Protein AF-A0A3C1CIH5-F1 (afdb_monomer)

Sequence (178 aa):
MYARVYDKLLDIERTGHDWWFEIWGGHYDEGNSVTRVEFEIGRKALSEFGLDSPAQVLAAAGALWRYATEEWLTYREPTTDSNRTRWRLAPEWEVVQAAGLQTTEMSLERLQERGKAGSLRKITPALVGYLAGFAALVGTSDVDDTLTALDDHVRNDEIVRHRSFAERVVERRARKIA

pLDDT: mean 84.39, std 13.21, range [38.84, 96.5]

Solvent-accessible surface area (backbone atoms only — not comparable to full-atom values): 10636 Å² total; per-residue (Å²): 117,49,78,49,76,47,57,44,56,63,48,24,70,76,68,34,47,61,53,53,58,72,69,46,45,91,75,56,59,89,92,60,87,44,77,43,80,46,78,49,76,47,70,71,61,35,49,76,72,71,38,86,47,72,68,52,44,62,74,38,41,53,60,52,50,46,45,46,44,72,69,75,44,74,56,56,46,91,60,94,62,88,57,71,90,75,35,51,72,29,71,73,43,52,53,58,59,66,57,70,75,70,83,70,93,67,58,72,66,62,55,51,57,40,50,51,53,24,52,48,66,66,49,46,64,60,50,52,54,51,50,53,57,49,17,66,73,75,71,42,91,52,69,68,60,31,53,57,59,42,53,60,53,52,54,49,48,21,61,75,66,74,47,51,68,67,57,55,51,52,52,56,52,50,66,74,74,109

Structure (mmCIF, N/CA/C/O backbone):
data_AF-A0A3C1CIH5-F1
#
_entry.id   AF-A0A3C1CIH5-F1
#
loop_
_atom_site.group_PDB
_atom_site.id
_atom_site.type_symbol
_atom_site.label_atom_id
_atom_site.label_alt_id
_atom_site.label_comp_id
_atom_site.label_asym_id
_atom_site.label_entity_id
_atom_site.label_seq_id
_atom_site.pdbx_PDB_ins_code
_atom_site.Cartn_x
_atom_site.Cartn_y
_atom_site.Cartn_z
_atom_site.occupancy
_atom_site.B_iso_or_equiv
_atom_site.auth_seq_id
_atom_site.auth_comp_id
_atom_site.auth_asym_id
_atom_site.auth_atom_id
_atom_site.pdbx_PDB_model_num
ATOM 1 N N . MET A 1 1 ? 2.222 -0.280 17.331 1.00 89.75 1 MET A N 1
ATOM 2 C CA . MET A 1 1 ? 1.270 -0.397 16.209 1.00 89.75 1 MET A CA 1
ATOM 3 C C . MET A 1 1 ? 1.181 0.964 15.545 1.00 89.75 1 MET A C 1
ATOM 5 O O . MET A 1 1 ? 1.329 1.956 16.253 1.00 89.75 1 MET A O 1
ATOM 9 N N . TYR A 1 2 ? 1.010 1.016 14.228 1.00 96.12 2 TYR A N 1
ATOM 10 C CA . TYR A 1 2 ? 0.871 2.264 13.474 1.00 96.12 2 TYR A CA 1
ATOM 11 C C . TYR A 1 2 ? -0.393 2.215 12.625 1.00 96.12 2 TYR A C 1
ATOM 13 O O . TYR A 1 2 ? -0.711 1.160 12.083 1.00 96.12 2 TYR A O 1
ATOM 21 N N . ALA A 1 3 ? -1.081 3.349 12.489 1.00 96.19 3 ALA A N 1
ATOM 22 C CA . ALA A 1 3 ? -2.189 3.498 11.553 1.00 96.19 3 ALA A CA 1
ATOM 23 C C . ALA A 1 3 ? -1.882 4.549 10.495 1.00 96.19 3 ALA A C 1
ATOM 25 O O . ALA A 1 3 ? -1.227 5.557 10.769 1.00 96.19 3 ALA A O 1
ATOM 26 N N . ARG A 1 4 ? -2.390 4.306 9.289 1.00 96.50 4 ARG A N 1
ATOM 27 C CA . ARG A 1 4 ? -2.356 5.235 8.163 1.00 96.50 4 ARG A CA 1
ATOM 28 C C . ARG A 1 4 ? -3.771 5.372 7.615 1.00 96.50 4 ARG A C 1
ATOM 30 O O . ARG A 1 4 ? -4.389 4.370 7.272 1.00 96.50 4 ARG A O 1
ATOM 37 N N . VAL A 1 5 ? -4.255 6.608 7.534 1.00 95.38 5 VAL A N 1
ATOM 38 C CA . VAL A 1 5 ? -5.540 6.964 6.918 1.00 95.38 5 VAL A CA 1
ATOM 39 C C . VAL A 1 5 ? -5.261 8.041 5.880 1.00 95.38 5 VAL A C 1
ATOM 41 O O . VAL A 1 5 ? -4.695 9.078 6.221 1.00 95.38 5 VAL A O 1
ATOM 44 N N . TYR A 1 6 ? -5.564 7.770 4.614 1.00 94.56 6 TYR A N 1
ATOM 45 C CA . TYR A 1 6 ? -5.219 8.670 3.512 1.00 94.56 6 TYR A CA 1
ATOM 46 C C . TYR A 1 6 ? -6.088 8.439 2.280 1.00 94.56 6 TYR A C 1
ATOM 48 O O . TYR A 1 6 ? -6.686 7.375 2.108 1.00 94.56 6 TYR A O 1
ATOM 56 N N . ASP A 1 7 ? -6.090 9.437 1.399 1.00 93.75 7 ASP A N 1
ATOM 57 C CA . ASP A 1 7 ? -6.692 9.344 0.075 1.00 93.75 7 ASP A CA 1
ATOM 58 C C . ASP A 1 7 ? -5.842 8.439 -0.828 1.00 93.75 7 ASP A C 1
ATOM 60 O O . ASP A 1 7 ? -4.691 8.732 -1.178 1.00 93.75 7 ASP A O 1
ATOM 64 N N . LYS A 1 8 ? -6.420 7.298 -1.183 1.00 92.75 8 LYS A N 1
ATOM 65 C CA . LYS A 1 8 ? -5.781 6.277 -1.993 1.00 92.75 8 LYS A CA 1
ATOM 66 C C . LYS A 1 8 ? -5.711 6.662 -3.467 1.00 92.75 8 LYS A C 1
ATOM 68 O O . LYS A 1 8 ? -4.791 6.196 -4.134 1.00 92.75 8 LYS A O 1
ATOM 73 N N . LEU A 1 9 ? -6.606 7.510 -3.969 1.00 92.12 9 LEU A N 1
ATOM 74 C CA . LEU A 1 9 ? -6.537 7.996 -5.347 1.00 92.12 9 LEU A CA 1
ATOM 75 C C . LEU A 1 9 ? -5.340 8.930 -5.525 1.00 92.12 9 LEU A C 1
ATOM 77 O O . LEU A 1 9 ? -4.554 8.731 -6.451 1.00 92.12 9 LEU A O 1
ATOM 81 N N . LEU A 1 10 ? -5.118 9.849 -4.579 1.00 90.12 10 LEU A N 1
ATOM 82 C CA . LEU A 1 10 ? -3.918 10.699 -4.574 1.00 90.12 10 LEU A CA 1
ATOM 83 C C . LEU A 1 10 ? -2.628 9.871 -4.457 1.00 90.12 10 LEU A C 1
ATOM 85 O O . LEU A 1 10 ? -1.624 10.149 -5.119 1.00 90.12 10 LEU A O 1
ATOM 89 N N . ASP A 1 11 ? -2.637 8.817 -3.635 1.00 90.38 11 ASP A N 1
ATOM 90 C CA . ASP A 1 11 ? -1.505 7.892 -3.563 1.00 90.38 11 ASP A CA 1
ATOM 91 C C . ASP A 1 11 ? -1.285 7.151 -4.889 1.00 90.38 11 ASP A C 1
ATOM 93 O O . ASP A 1 11 ? -0.139 7.019 -5.317 1.00 90.38 11 ASP A O 1
ATOM 97 N N . ILE A 1 12 ? -2.343 6.694 -5.565 1.00 88.56 12 ILE A N 1
ATOM 98 C CA . ILE A 1 12 ? -2.262 6.031 -6.875 1.00 88.56 12 ILE A CA 1
ATOM 99 C C . ILE A 1 12 ? -1.683 6.967 -7.930 1.00 88.56 12 ILE A C 1
ATOM 101 O O . ILE A 1 12 ? -0.777 6.549 -8.647 1.00 88.56 12 ILE A O 1
ATOM 105 N N . GLU A 1 13 ? -2.123 8.221 -7.991 1.00 85.00 13 GLU A N 1
ATOM 106 C CA . GLU A 1 13 ? -1.584 9.222 -8.915 1.00 85.00 13 GLU A CA 1
ATOM 107 C C . GLU A 1 13 ? -0.076 9.415 -8.689 1.00 85.00 13 GLU A C 1
ATOM 109 O O . GLU A 1 13 ? 0.744 9.295 -9.605 1.00 85.00 13 GLU A O 1
ATOM 114 N N . ARG A 1 14 ? 0.326 9.588 -7.424 1.00 83.00 14 ARG A N 1
ATOM 115 C CA . ARG A 1 14 ? 1.733 9.774 -7.061 1.00 83.00 14 ARG A CA 1
ATOM 116 C C . ARG A 1 14 ? 2.574 8.517 -7.262 1.00 83.00 14 ARG A C 1
ATOM 118 O O . ARG A 1 14 ? 3.746 8.628 -7.623 1.00 83.00 14 ARG A O 1
ATOM 125 N N . THR A 1 15 ? 2.039 7.318 -7.027 1.00 81.81 15 THR A N 1
ATOM 126 C CA . THR A 1 15 ? 2.792 6.042 -7.032 1.00 81.81 15 THR A CA 1
ATOM 127 C C . THR A 1 15 ? 2.682 5.257 -8.337 1.00 81.81 15 THR A C 1
ATOM 129 O O . THR A 1 15 ? 3.625 4.542 -8.672 1.00 81.81 15 THR A O 1
ATOM 132 N N . GLY A 1 16 ? 1.686 5.529 -9.180 1.00 76.62 16 GLY A N 1
ATOM 133 C CA . GLY A 1 16 ? 1.432 4.801 -10.428 1.00 76.62 16 GLY A CA 1
ATOM 134 C C . GLY A 1 16 ? 0.860 3.414 -10.179 1.00 76.62 16 GLY A C 1
ATOM 135 O O . GLY A 1 16 ? 1.101 2.501 -10.960 1.00 76.62 16 GLY A O 1
ATOM 136 N N . HIS A 1 17 ? 0.174 3.230 -9.052 1.00 82.25 17 HIS A N 1
ATOM 137 C CA . HIS A 1 17 ? -0.471 1.973 -8.683 1.00 82.25 17 HIS A CA 1
ATOM 138 C C . HIS A 1 17 ? -1.917 1.915 -9.191 1.00 82.25 17 HIS A C 1
ATOM 140 O O . HIS A 1 17 ? -2.829 1.509 -8.481 1.00 82.25 17 HIS A O 1
ATOM 146 N N . ASP A 1 18 ? -2.129 2.329 -10.433 1.00 82.25 18 ASP A N 1
ATOM 147 C CA . ASP A 1 18 ? -3.419 2.315 -11.133 1.00 82.25 18 ASP A CA 1
ATOM 148 C C . ASP A 1 18 ? -4.037 0.910 -11.247 1.00 82.25 18 ASP A C 1
ATOM 150 O O . ASP A 1 18 ? -5.247 0.766 -11.380 1.00 82.25 18 ASP A O 1
ATOM 154 N N . TRP A 1 19 ? -3.244 -0.145 -11.063 1.00 79.12 19 TRP A N 1
ATOM 155 C CA . TRP A 1 19 ? -3.744 -1.512 -10.923 1.00 79.12 19 TRP A CA 1
ATOM 156 C C . TRP A 1 19 ? -4.755 -1.725 -9.786 1.00 79.12 19 TRP A C 1
ATOM 158 O O . TRP A 1 19 ? -5.459 -2.735 -9.790 1.00 79.12 19 TRP A O 1
ATOM 168 N N . TRP A 1 20 ? -4.847 -0.813 -8.813 1.00 84.88 20 TRP A N 1
ATOM 169 C CA . TRP A 1 20 ? -5.894 -0.858 -7.788 1.00 84.88 20 TRP A CA 1
ATOM 170 C C . TRP A 1 20 ? -7.301 -0.772 -8.386 1.00 84.88 20 TRP A C 1
ATOM 172 O O . TRP A 1 20 ? -8.191 -1.461 -7.892 1.00 84.88 20 TRP A O 1
ATOM 182 N N . PHE A 1 21 ? -7.494 -0.031 -9.482 1.00 87.38 21 PHE A N 1
ATOM 183 C CA . PHE A 1 21 ? -8.790 0.044 -10.166 1.00 87.38 21 PHE A CA 1
ATOM 184 C C . PHE A 1 21 ? -9.222 -1.321 -10.711 1.00 87.38 21 PHE A C 1
ATOM 186 O O . PHE A 1 21 ? -10.388 -1.691 -10.615 1.00 87.38 21 PHE A O 1
ATOM 193 N N . GLU A 1 22 ? -8.271 -2.131 -11.184 1.00 82.44 22 GLU A N 1
ATOM 194 C CA . GLU A 1 22 ? -8.553 -3.500 -11.627 1.00 82.44 22 GLU A CA 1
ATOM 195 C C . GLU A 1 22 ? -8.884 -4.457 -10.469 1.00 82.44 22 GLU A C 1
ATOM 197 O O . GLU A 1 22 ? -9.461 -5.517 -10.701 1.00 82.44 22 GLU A O 1
ATOM 202 N N . ILE A 1 23 ? -8.471 -4.144 -9.236 1.00 82.25 23 ILE A N 1
ATOM 203 C CA . ILE A 1 23 ? -8.796 -4.947 -8.043 1.00 82.25 23 ILE A CA 1
ATOM 204 C C . ILE A 1 23 ? -10.174 -4.593 -7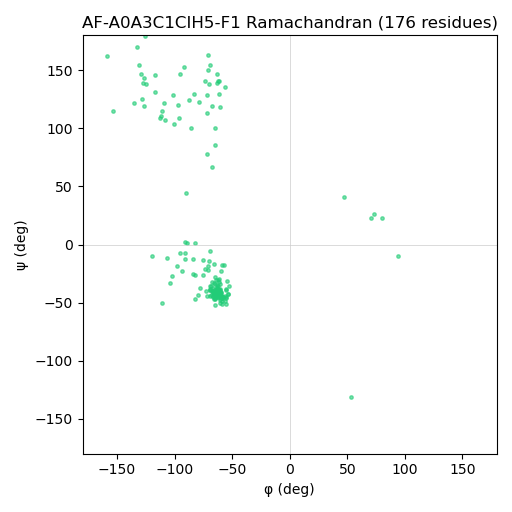.529 1.00 82.25 23 ILE A C 1
ATOM 206 O O . ILE A 1 23 ? -10.957 -5.479 -7.204 1.00 82.25 23 ILE A O 1
ATOM 210 N N . TRP A 1 24 ? -10.445 -3.297 -7.416 1.00 86.38 24 TRP A N 1
ATOM 211 C CA . TRP A 1 24 ? -11.740 -2.821 -6.965 1.00 86.38 24 TRP A CA 1
ATOM 212 C C . TRP A 1 24 ? -12.827 -3.177 -7.979 1.00 86.38 24 TRP A C 1
ATOM 214 O O . TRP A 1 24 ? -13.942 -3.506 -7.581 1.00 86.38 24 TRP A O 1
ATOM 224 N N . GLY A 1 25 ? -12.494 -3.197 -9.275 1.00 85.50 25 GLY A N 1
ATOM 225 C CA . GLY A 1 25 ? -13.419 -3.583 -10.333 1.00 85.50 25 GLY A CA 1
ATOM 226 C C . GLY A 1 25 ? -14.704 -2.763 -10.247 1.00 85.50 25 GLY A C 1
ATOM 227 O O . GLY A 1 25 ? -14.657 -1.551 -10.066 1.00 85.50 25 GLY A O 1
ATOM 228 N N . GLY A 1 26 ? -15.857 -3.434 -10.2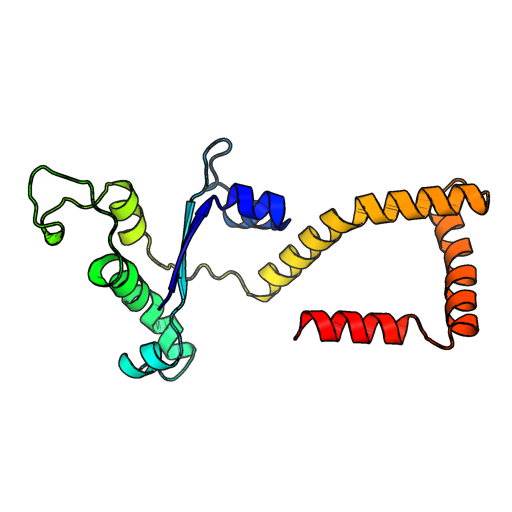96 1.00 84.81 26 GLY A N 1
ATOM 229 C CA . GLY A 1 26 ? -17.165 -2.778 -10.179 1.00 84.81 26 GLY A CA 1
ATOM 230 C C . GLY A 1 26 ? -17.495 -2.207 -8.794 1.00 84.81 26 GLY A C 1
ATOM 231 O O . GLY A 1 26 ? -18.535 -1.577 -8.647 1.00 84.81 26 GLY A O 1
ATOM 232 N N . HIS A 1 27 ? -16.653 -2.426 -7.777 1.00 84.44 27 HIS A N 1
ATOM 233 C CA . HIS A 1 27 ? -16.806 -1.781 -6.468 1.00 84.44 27 HIS A CA 1
ATOM 234 C C . HIS A 1 27 ? -16.188 -0.382 -6.423 1.00 84.44 27 HIS A C 1
ATOM 236 O O . HIS A 1 27 ? -16.414 0.343 -5.456 1.00 84.44 27 HIS A O 1
ATOM 242 N N . TYR A 1 28 ? -15.384 -0.011 -7.424 1.00 87.81 28 TYR A N 1
ATOM 243 C CA . TYR A 1 28 ? -14.904 1.356 -7.544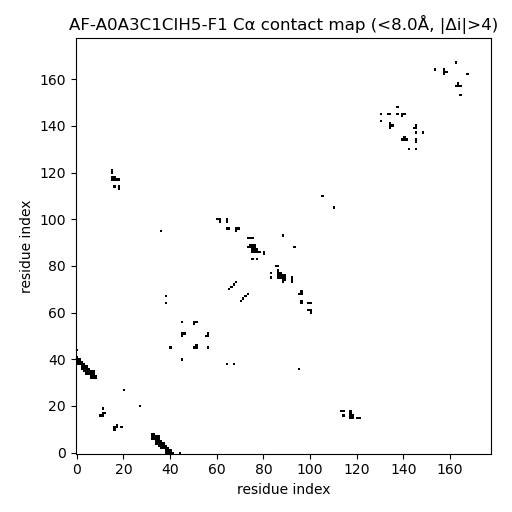 1.00 87.81 28 TYR A CA 1
ATOM 244 C C . TYR A 1 28 ? -15.996 2.234 -8.148 1.00 87.81 28 TYR A C 1
ATOM 246 O O . TYR A 1 28 ? -16.472 1.968 -9.249 1.00 87.81 28 TYR A O 1
ATOM 254 N N . ASP A 1 29 ? -16.371 3.277 -7.417 1.00 87.19 29 ASP A N 1
ATOM 255 C CA . ASP A 1 29 ? -17.302 4.292 -7.887 1.00 87.19 29 ASP A CA 1
ATOM 256 C C . ASP A 1 29 ? -16.516 5.484 -8.443 1.00 87.19 29 ASP A C 1
ATOM 258 O O . ASP A 1 29 ? -15.836 6.211 -7.706 1.00 87.19 29 ASP A O 1
ATOM 262 N N . GLU A 1 30 ? -16.553 5.639 -9.765 1.00 82.88 30 GLU A N 1
ATOM 263 C CA . GLU A 1 30 ? -15.831 6.696 -10.464 1.00 82.88 30 GLU A CA 1
ATOM 264 C C . GLU A 1 30 ? -16.325 8.080 -10.015 1.00 82.88 30 GLU A C 1
ATOM 266 O O . GLU A 1 30 ? -17.515 8.380 -10.016 1.00 82.88 30 GLU A O 1
ATOM 271 N N . GLY A 1 31 ? -15.388 8.956 -9.645 1.00 82.19 31 GLY A N 1
ATOM 272 C CA . GLY A 1 31 ? -15.688 10.314 -9.176 1.00 82.19 31 GLY A CA 1
ATOM 273 C C . GLY A 1 31 ? -15.811 10.457 -7.657 1.00 82.19 31 GLY A C 1
ATOM 274 O O . GLY A 1 31 ? -15.786 11.585 -7.166 1.00 82.19 31 GLY A O 1
ATOM 275 N N . ASN A 1 32 ? -15.847 9.352 -6.908 1.00 86.94 32 ASN A N 1
ATOM 276 C CA . ASN A 1 32 ? -15.753 9.373 -5.451 1.00 86.94 32 ASN A CA 1
ATOM 277 C C . ASN A 1 32 ? -14.313 9.151 -4.972 1.00 86.94 32 ASN A C 1
ATOM 279 O O . ASN A 1 32 ? -13.529 8.433 -5.596 1.00 86.94 32 ASN A O 1
ATOM 283 N N . SER A 1 33 ? -13.949 9.781 -3.849 1.00 88.69 33 SER A N 1
ATOM 284 C CA . SER A 1 33 ? -12.647 9.556 -3.220 1.00 88.69 33 SER A CA 1
ATOM 285 C C . SER A 1 33 ? -12.585 8.166 -2.586 1.00 88.69 33 SER A C 1
ATOM 287 O O . SER A 1 33 ? -13.586 7.617 -2.127 1.00 88.69 33 SER A O 1
ATOM 289 N N . VAL A 1 34 ? -11.385 7.587 -2.544 1.00 92.06 34 VAL A N 1
ATOM 290 C CA . VAL A 1 34 ? -11.154 6.293 -1.894 1.00 92.06 34 VAL A CA 1
ATOM 291 C C . VAL A 1 34 ? -10.278 6.516 -0.676 1.00 92.06 34 VAL A C 1
ATOM 293 O O . VAL A 1 34 ? -9.087 6.777 -0.809 1.00 92.06 34 VAL A O 1
ATOM 296 N N . THR A 1 35 ? -10.840 6.377 0.521 1.00 92.31 35 THR A N 1
ATOM 297 C CA . THR A 1 35 ? -10.062 6.429 1.765 1.00 92.31 35 THR A CA 1
ATOM 298 C C . THR A 1 35 ? -9.526 5.044 2.093 1.00 92.31 35 THR A C 1
ATOM 300 O O . THR A 1 35 ? -10.289 4.091 2.239 1.00 92.31 35 THR A O 1
ATOM 303 N N . ARG A 1 36 ? -8.206 4.920 2.253 1.00 92.94 36 ARG A N 1
ATOM 304 C CA . ARG A 1 36 ? -7.577 3.687 2.732 1.00 92.94 36 ARG A CA 1
ATOM 305 C C . ARG A 1 36 ? -7.212 3.813 4.207 1.00 92.94 36 ARG A C 1
ATOM 307 O O . ARG A 1 36 ? -6.525 4.755 4.593 1.00 92.94 36 ARG A O 1
ATOM 314 N N . VAL A 1 37 ? -7.636 2.825 4.994 1.00 94.06 37 VAL A N 1
ATOM 315 C CA . VAL A 1 37 ? -7.267 2.641 6.403 1.00 94.06 37 VAL A CA 1
ATOM 316 C C . VAL A 1 37 ? -6.355 1.421 6.508 1.00 94.06 37 VAL A C 1
ATOM 318 O O . VAL A 1 37 ? -6.730 0.325 6.101 1.00 94.06 37 VAL A O 1
ATOM 321 N N . GLU A 1 38 ? -5.143 1.607 7.025 1.00 94.50 38 GLU A N 1
ATOM 322 C CA . GLU A 1 38 ? -4.154 0.538 7.206 1.00 94.50 38 GLU A CA 1
ATOM 323 C C . GLU A 1 38 ? -3.643 0.508 8.640 1.00 94.50 38 GLU A C 1
ATOM 325 O O . GLU A 1 38 ? -3.310 1.554 9.200 1.00 94.50 38 GLU A O 1
ATOM 330 N N . PHE A 1 39 ? -3.489 -0.701 9.182 1.00 93.62 39 PHE A N 1
ATOM 331 C CA . PHE A 1 39 ? -2.818 -0.945 10.453 1.00 93.62 39 PHE A CA 1
ATOM 332 C C . PHE A 1 39 ? -1.575 -1.800 10.246 1.00 93.62 39 PHE A C 1
ATOM 334 O O . PHE A 1 39 ? -1.611 -2.849 9.607 1.00 93.62 39 PHE A O 1
ATOM 341 N N . GLU A 1 40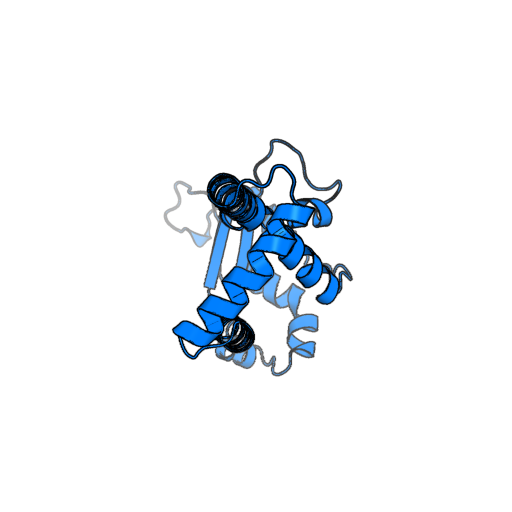 ? -0.469 -1.351 10.824 1.00 95.12 40 GLU A N 1
ATOM 342 C CA . GLU A 1 40 ? 0.799 -2.061 10.831 1.00 95.12 40 GLU A CA 1
ATOM 343 C C . GLU A 1 40 ? 1.116 -2.535 12.251 1.00 95.12 40 GLU A C 1
ATOM 345 O O . GLU A 1 40 ? 1.330 -1.738 13.178 1.00 95.12 40 GLU A O 1
ATOM 350 N N . ILE A 1 41 ? 1.136 -3.858 12.416 1.00 90.31 41 ILE A N 1
ATOM 351 C CA . ILE A 1 41 ? 1.348 -4.527 13.698 1.00 90.31 41 ILE A CA 1
ATOM 352 C C . ILE A 1 41 ? 2.738 -5.161 13.690 1.00 90.31 41 ILE A C 1
ATOM 354 O O . ILE A 1 41 ? 2.992 -6.148 13.005 1.00 90.31 41 ILE A O 1
ATOM 358 N N . GLY A 1 42 ? 3.662 -4.565 14.444 1.00 91.44 42 GLY A N 1
ATOM 359 C CA . GLY A 1 42 ? 5.035 -5.057 14.549 1.00 91.44 42 GLY A CA 1
ATOM 360 C C . GLY A 1 42 ? 5.143 -6.364 15.341 1.00 91.44 42 GLY A C 1
ATOM 361 O O . GLY A 1 42 ? 4.264 -6.703 16.136 1.00 91.44 42 GLY A O 1
ATOM 362 N N . ARG A 1 43 ? 6.275 -7.067 15.188 1.00 88.44 43 ARG A N 1
ATOM 363 C CA . ARG A 1 43 ? 6.492 -8.401 15.779 1.00 88.44 43 ARG A CA 1
ATOM 364 C C . ARG A 1 43 ? 6.248 -8.465 17.287 1.00 88.44 43 ARG A C 1
ATOM 366 O O . ARG A 1 43 ? 5.621 -9.414 17.736 1.00 88.44 43 ARG A O 1
ATOM 373 N N . LYS A 1 44 ? 6.704 -7.466 18.052 1.00 87.75 44 LYS A N 1
ATOM 374 C CA . LYS A 1 44 ? 6.522 -7.429 19.513 1.00 87.75 44 LYS A CA 1
ATOM 375 C C . LYS A 1 44 ? 5.039 -7.475 19.912 1.00 87.75 44 LYS A C 1
ATOM 377 O O . LYS A 1 44 ? 4.664 -8.253 20.778 1.00 87.75 44 LYS A O 1
ATOM 382 N N . ALA A 1 45 ? 4.198 -6.688 19.241 1.00 79.88 45 ALA A N 1
ATOM 383 C CA . ALA A 1 45 ? 2.760 -6.681 19.506 1.00 79.88 45 ALA A CA 1
ATOM 384 C C . ALA A 1 45 ? 2.108 -8.008 19.083 1.00 79.88 45 ALA A C 1
ATOM 386 O O . ALA A 1 45 ? 1.296 -8.555 19.816 1.00 79.88 45 ALA A O 1
ATOM 387 N N . LEU A 1 46 ? 2.518 -8.584 17.946 1.00 83.12 46 LEU A N 1
ATOM 388 C CA . LEU A 1 46 ? 2.038 -9.905 17.521 1.00 83.12 46 LEU A CA 1
ATOM 389 C C . LEU A 1 46 ? 2.392 -11.010 18.531 1.00 83.12 46 LEU A C 1
ATOM 391 O O . LEU A 1 46 ? 1.539 -11.840 18.832 1.00 83.12 46 LEU A O 1
ATOM 395 N N . SER A 1 47 ? 3.599 -10.990 19.108 1.00 77.62 47 SER A N 1
ATOM 396 C CA . SER A 1 47 ? 3.976 -11.944 20.160 1.00 77.62 47 SER A CA 1
ATOM 397 C C . SER A 1 47 ? 3.200 -11.739 21.464 1.00 77.62 47 SER A C 1
ATOM 399 O O . SER A 1 47 ? 2.895 -12.716 22.137 1.00 77.62 47 SER A O 1
ATOM 401 N N . GLU A 1 48 ? 2.825 -10.502 21.809 1.00 78.00 48 GLU A N 1
ATOM 402 C CA . GLU A 1 48 ? 1.949 -10.225 22.962 1.00 78.00 48 GLU A CA 1
ATOM 403 C C . GLU A 1 48 ? 0.537 -10.808 22.757 1.00 78.00 48 GLU A C 1
ATOM 405 O O . GLU A 1 48 ? -0.101 -11.222 23.722 1.00 78.00 48 GLU A O 1
ATOM 410 N N . PHE A 1 49 ? 0.084 -10.937 21.503 1.00 74.50 49 PHE A N 1
ATOM 411 C CA . PHE A 1 49 ? -1.135 -11.669 21.136 1.00 74.50 49 PHE A CA 1
ATOM 412 C C . PHE A 1 49 ? -0.942 -13.192 21.004 1.00 74.50 49 PHE A C 1
ATOM 414 O O . PHE A 1 49 ? -1.890 -13.896 20.660 1.00 74.50 49 PHE A O 1
ATOM 421 N N . GLY A 1 50 ? 0.266 -13.717 21.242 1.00 76.88 50 GLY A N 1
ATOM 422 C CA . GLY A 1 50 ? 0.584 -15.140 21.072 1.00 76.88 50 GLY A CA 1
ATOM 423 C C . GLY A 1 50 ? 0.629 -15.604 19.610 1.00 76.88 50 GLY A C 1
ATOM 424 O O . GLY A 1 50 ? 0.421 -16.784 19.328 1.00 76.88 50 GLY A O 1
ATOM 425 N N . LEU A 1 51 ? 0.855 -14.685 18.664 1.00 79.12 51 LEU A N 1
ATOM 426 C CA . LEU A 1 51 ? 0.919 -14.976 17.232 1.00 79.12 51 LEU A CA 1
ATOM 427 C C . LEU A 1 51 ? 2.375 -15.047 16.773 1.00 79.12 51 LEU A C 1
ATOM 429 O O . LEU A 1 51 ? 3.037 -14.025 16.570 1.00 79.12 51 LEU A O 1
ATOM 433 N N . ASP A 1 52 ? 2.865 -16.267 16.558 1.00 81.69 52 ASP A N 1
ATOM 434 C CA . ASP A 1 52 ? 4.284 -16.507 16.307 1.00 81.69 52 ASP A CA 1
ATOM 435 C C . ASP A 1 52 ? 4.636 -16.862 14.864 1.00 81.69 52 ASP A C 1
ATOM 437 O O . ASP A 1 52 ? 5.809 -16.778 14.492 1.00 81.69 52 ASP A O 1
ATOM 441 N N . SER A 1 53 ? 3.647 -17.151 14.021 1.00 79.06 53 SER A N 1
ATOM 442 C CA . SER A 1 53 ? 3.842 -17.509 12.613 1.00 79.06 53 SER A CA 1
ATOM 443 C C . SER A 1 53 ? 2.935 -16.713 11.665 1.00 79.06 53 SER A C 1
ATOM 445 O O . SER A 1 53 ? 1.842 -16.303 12.060 1.00 79.06 53 SER A O 1
ATOM 447 N N . PRO A 1 54 ? 3.324 -16.538 10.386 1.00 84.50 54 PRO A N 1
ATOM 448 C CA . PRO A 1 54 ? 2.471 -15.890 9.389 1.00 84.50 54 PRO A CA 1
ATOM 449 C C . PRO A 1 54 ? 1.093 -16.549 9.244 1.00 84.50 54 PRO A C 1
ATOM 451 O O . PRO A 1 54 ? 0.095 -15.849 9.121 1.00 84.50 54 PRO A O 1
ATOM 454 N N . ALA A 1 55 ? 1.019 -17.883 9.318 1.00 80.00 55 ALA A N 1
ATOM 455 C CA . ALA A 1 55 ? -0.245 -18.615 9.238 1.00 80.00 55 ALA A CA 1
ATOM 456 C C . ALA A 1 55 ? -1.191 -18.266 10.400 1.00 80.00 55 ALA A C 1
ATOM 458 O O . ALA A 1 55 ? -2.376 -18.038 10.177 1.00 80.00 55 ALA A O 1
ATOM 459 N N . GLN A 1 56 ? -0.663 -18.155 11.624 1.00 75.62 56 GLN A N 1
ATOM 460 C CA . GLN A 1 56 ? -1.441 -17.708 12.783 1.00 75.62 56 GLN A CA 1
ATOM 461 C C . GLN A 1 56 ? -1.906 -16.257 12.630 1.00 75.62 56 GLN A C 1
ATOM 463 O O . GLN A 1 56 ? -3.050 -15.953 12.946 1.00 75.62 56 GLN A O 1
ATOM 468 N N . VAL A 1 57 ? -1.051 -15.371 12.109 1.00 84.81 57 VAL A N 1
ATOM 469 C CA . VAL A 1 57 ? -1.412 -13.964 11.867 1.00 84.81 57 VAL A CA 1
ATOM 470 C C . VAL A 1 57 ? -2.533 -13.850 10.834 1.00 84.81 57 VAL A C 1
ATOM 472 O O . VAL A 1 57 ? -3.492 -13.120 11.064 1.00 84.81 57 VAL A O 1
ATOM 475 N N . LEU A 1 58 ? -2.449 -14.595 9.728 1.00 86.06 58 LEU A N 1
ATOM 476 C CA . LEU A 1 58 ? -3.495 -14.623 8.703 1.00 86.06 58 LEU A CA 1
ATOM 477 C C . LEU A 1 58 ? -4.808 -15.194 9.251 1.00 86.06 58 LEU A C 1
ATOM 479 O O . LEU A 1 58 ? -5.862 -14.603 9.039 1.00 86.06 58 LEU A O 1
ATOM 483 N N . ALA A 1 59 ? -4.747 -16.288 10.016 1.00 77.50 59 ALA A N 1
ATOM 484 C CA . ALA A 1 59 ? -5.922 -16.860 10.673 1.00 77.50 59 ALA A CA 1
ATOM 485 C C . ALA A 1 59 ? -6.553 -15.898 11.699 1.00 77.50 59 ALA A C 1
ATOM 487 O O . ALA A 1 59 ? -7.766 -15.907 11.896 1.00 77.50 59 ALA A O 1
ATOM 488 N N . ALA A 1 60 ? -5.743 -15.043 12.327 1.00 80.62 60 ALA A N 1
ATOM 489 C CA . ALA A 1 60 ? -6.184 -14.036 13.287 1.00 80.62 60 ALA A CA 1
ATOM 490 C C . ALA A 1 60 ? -6.519 -12.673 12.654 1.00 80.62 60 ALA A C 1
ATOM 492 O O . ALA A 1 60 ? -6.865 -11.746 13.387 1.00 80.62 60 ALA A O 1
ATOM 493 N N . ALA A 1 61 ? -6.443 -12.516 11.326 1.00 88.19 61 ALA A N 1
ATOM 494 C CA . ALA A 1 61 ? -6.529 -11.211 10.667 1.00 88.19 61 ALA A CA 1
ATOM 495 C C . ALA A 1 61 ? -7.813 -10.442 11.023 1.00 88.19 61 ALA A C 1
ATOM 497 O O . ALA A 1 61 ? -7.746 -9.264 11.366 1.00 88.19 61 ALA A O 1
ATOM 498 N N . GLY A 1 62 ? -8.973 -11.108 11.034 1.00 85.25 62 GLY A N 1
ATOM 499 C CA . GLY A 1 62 ? -10.236 -10.481 11.443 1.00 85.25 62 GLY A CA 1
ATOM 500 C C . GLY A 1 62 ? -10.249 -10.029 12.910 1.00 85.25 62 GLY A C 1
ATOM 501 O O . GLY A 1 62 ? -10.741 -8.947 13.219 1.00 85.25 62 GLY A O 1
ATOM 502 N N . ALA A 1 63 ? -9.655 -10.811 13.818 1.00 82.31 63 ALA A N 1
ATOM 503 C CA . ALA A 1 63 ? -9.547 -10.440 15.230 1.00 82.31 63 ALA A CA 1
ATOM 504 C C . ALA A 1 63 ? -8.585 -9.259 15.439 1.00 82.31 63 ALA A C 1
ATOM 506 O O . ALA A 1 63 ? -8.880 -8.364 16.230 1.00 82.31 63 ALA A O 1
ATOM 507 N N . LEU A 1 64 ? -7.474 -9.235 14.697 1.00 87.44 64 LEU A N 1
ATOM 508 C CA . LEU A 1 64 ? -6.520 -8.126 14.690 1.00 87.44 64 LEU A CA 1
ATOM 509 C C . LEU A 1 64 ? -7.142 -6.846 14.120 1.00 87.44 64 LEU A C 1
ATOM 511 O O . LEU A 1 64 ? -6.927 -5.777 14.685 1.00 87.44 64 LEU A O 1
ATOM 515 N N . TRP A 1 65 ? -7.932 -6.951 13.044 1.00 91.56 65 TRP A N 1
ATOM 516 C CA . TRP A 1 65 ? -8.674 -5.820 12.480 1.00 91.56 65 TRP A CA 1
ATOM 517 C C . TRP A 1 65 ? -9.625 -5.225 13.512 1.00 91.56 65 TRP A C 1
ATOM 519 O O . TRP A 1 65 ? -9.532 -4.040 13.814 1.00 91.56 65 TRP A O 1
ATOM 529 N N . ARG A 1 66 ? -10.447 -6.076 14.138 1.00 88.12 66 ARG A N 1
ATOM 530 C CA . ARG A 1 66 ? -11.383 -5.671 15.186 1.00 88.12 66 ARG A CA 1
ATOM 531 C C . ARG A 1 66 ? -10.684 -4.943 16.335 1.00 88.12 66 ARG A C 1
ATOM 533 O O . ARG A 1 66 ? -11.075 -3.834 16.677 1.00 88.12 66 ARG A O 1
ATOM 540 N N . TYR A 1 67 ? -9.614 -5.523 16.884 1.00 89.19 67 TYR A N 1
ATOM 541 C CA . TYR A 1 67 ? -8.817 -4.873 17.931 1.00 89.19 67 TYR A CA 1
ATOM 542 C C . TYR A 1 67 ? -8.311 -3.492 17.482 1.00 89.19 67 TYR A C 1
ATOM 544 O O . TYR A 1 67 ? -8.407 -2.503 18.212 1.00 89.19 67 TYR A O 1
ATOM 552 N N . ALA A 1 68 ? -7.796 -3.405 16.255 1.00 92.00 68 ALA A N 1
ATOM 553 C C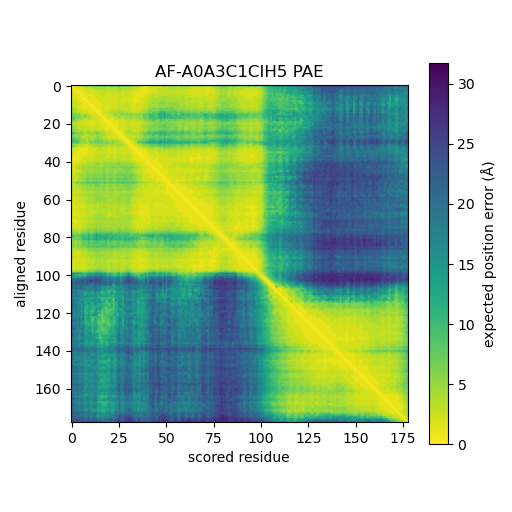A . ALA A 1 68 ? -7.250 -2.169 15.725 1.00 92.00 68 ALA A CA 1
ATOM 554 C C . ALA A 1 68 ? -8.313 -1.066 15.552 1.00 92.00 68 ALA A C 1
ATOM 556 O O . ALA A 1 68 ? -8.027 0.092 15.863 1.00 92.00 68 ALA A O 1
ATOM 557 N N . THR A 1 69 ? -9.523 -1.417 15.101 1.00 93.12 69 THR A N 1
ATOM 558 C CA . THR A 1 69 ? -10.598 -0.463 14.773 1.00 93.12 69 THR A CA 1
ATOM 559 C C . THR A 1 69 ? -11.580 -0.182 15.908 1.00 93.12 69 THR A C 1
ATOM 561 O O . THR A 1 69 ? -12.267 0.841 15.867 1.00 93.12 69 THR A O 1
ATOM 564 N N . GLU A 1 70 ? -11.707 -1.077 16.890 1.00 91.44 70 GLU A N 1
ATOM 565 C CA . GLU A 1 70 ? -12.656 -0.949 18.009 1.00 91.44 70 GLU A CA 1
ATOM 566 C C . GLU A 1 70 ? -11.983 -0.529 19.317 1.00 91.44 70 GLU A C 1
ATOM 568 O O . GLU A 1 70 ? -12.580 0.213 20.098 1.00 91.44 70 GLU A O 1
ATOM 573 N N . GLU A 1 71 ? -10.741 -0.960 19.549 1.00 90.06 71 GLU A N 1
ATOM 574 C CA . GLU A 1 71 ? -10.054 -0.747 20.826 1.00 90.06 71 GLU A CA 1
ATOM 575 C C . GLU A 1 71 ? -8.887 0.234 20.702 1.00 90.06 71 GLU A C 1
ATOM 577 O O . GLU A 1 71 ? -8.791 1.187 21.476 1.00 90.06 71 GLU A O 1
ATOM 582 N N . TRP A 1 72 ? -7.992 0.025 19.732 1.00 93.38 72 TRP A N 1
ATOM 583 C CA . TRP A 1 72 ? -6.760 0.812 19.649 1.00 93.38 72 TRP A CA 1
ATOM 584 C C . TRP A 1 72 ? -6.956 2.194 19.016 1.00 93.38 72 TRP A C 1
ATOM 586 O O . TRP A 1 72 ? -6.417 3.182 19.518 1.00 93.38 72 TRP A O 1
ATOM 596 N N . LEU A 1 73 ? -7.722 2.283 17.925 1.00 94.75 73 LEU A N 1
ATOM 597 C CA . LEU A 1 73 ? -8.044 3.543 17.263 1.00 94.75 73 LEU A CA 1
ATOM 598 C C . LEU A 1 73 ? -9.526 3.589 16.906 1.00 94.75 73 LEU A C 1
ATOM 600 O O . LEU A 1 73 ? -10.012 2.776 16.128 1.00 94.75 73 LEU A O 1
ATOM 604 N N . THR A 1 74 ? -10.218 4.605 17.417 1.00 93.81 74 THR A N 1
ATOM 605 C CA . THR A 1 74 ? -11.598 4.909 17.029 1.00 93.81 74 THR A CA 1
ATOM 606 C C . THR A 1 74 ? -11.708 6.339 16.543 1.00 93.81 74 THR A C 1
ATOM 608 O O . THR A 1 74 ? -11.176 7.244 17.196 1.00 93.81 74 THR A O 1
ATOM 611 N N . TYR A 1 75 ? -12.458 6.558 15.467 1.00 94.81 75 TYR A N 1
ATOM 612 C CA . TYR A 1 75 ? -12.856 7.897 15.057 1.00 94.81 75 TYR A CA 1
ATOM 613 C C . TYR A 1 75 ? -14.265 8.208 15.565 1.00 94.81 75 TYR A C 1
ATOM 615 O O . TYR A 1 75 ? -15.222 7.490 15.289 1.00 94.81 75 TYR A O 1
ATOM 623 N N . ARG A 1 76 ? -14.366 9.256 16.381 1.00 94.81 76 ARG A N 1
ATOM 624 C CA . ARG A 1 76 ? -15.581 9.638 17.099 1.00 94.81 76 ARG A CA 1
ATOM 625 C C . ARG A 1 76 ? -15.883 11.105 16.873 1.00 94.81 76 ARG A C 1
ATOM 627 O O . ARG A 1 76 ? -14.964 11.923 16.801 1.00 94.81 76 ARG A O 1
ATOM 634 N N . GLU A 1 77 ? -17.162 11.4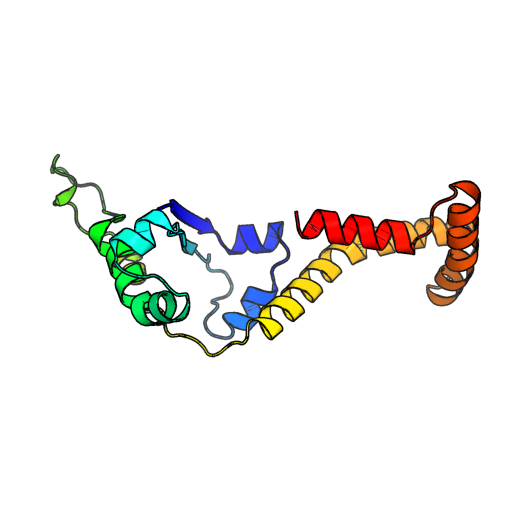31 16.834 1.00 95.00 77 GLU A N 1
ATOM 635 C CA . GLU A 1 77 ? -17.609 12.800 16.623 1.00 95.00 77 GLU A CA 1
ATOM 636 C C . GLU A 1 77 ? -17.616 13.598 17.936 1.00 95.00 77 GLU A C 1
ATOM 638 O O . GLU A 1 77 ? -18.191 13.138 18.929 1.00 95.00 77 GLU A O 1
ATOM 643 N N . PRO A 1 78 ? -17.004 14.796 17.966 1.00 93.25 78 PRO A N 1
ATOM 644 C CA . PRO A 1 78 ? -17.041 15.668 19.131 1.00 93.25 78 PRO A CA 1
ATOM 645 C C . PRO A 1 78 ? -18.460 16.004 19.580 1.00 93.25 78 PRO A C 1
ATOM 647 O O . PRO A 1 78 ? -19.318 16.366 18.779 1.00 93.25 78 PRO A O 1
ATOM 650 N N . THR A 1 79 ? -18.682 15.945 20.890 1.00 90.88 79 THR A N 1
ATOM 651 C CA . THR A 1 79 ? -19.928 16.388 21.527 1.00 90.88 79 THR A CA 1
ATOM 652 C C . THR A 1 79 ? -19.619 17.397 22.631 1.00 90.88 79 THR A C 1
ATOM 654 O O . THR A 1 79 ? -18.457 17.714 22.887 1.00 90.88 79 THR A O 1
ATOM 657 N N . THR A 1 80 ? -20.652 17.908 23.301 1.00 91.38 80 THR A N 1
ATOM 658 C CA . THR A 1 80 ? -20.491 18.788 24.467 1.00 91.38 80 THR A CA 1
ATOM 659 C C . THR A 1 80 ? -19.950 18.064 25.706 1.00 91.38 80 THR A C 1
ATOM 661 O O . THR A 1 80 ? -19.520 18.730 26.646 1.00 91.38 80 THR A O 1
ATOM 664 N N . ASP A 1 81 ? -19.944 16.724 25.726 1.00 89.12 81 ASP A N 1
ATOM 665 C CA . ASP A 1 81 ? -19.337 15.941 26.807 1.00 89.12 81 ASP A CA 1
ATOM 666 C C . ASP A 1 81 ? -17.803 16.038 26.719 1.00 89.12 81 ASP A C 1
ATOM 668 O O . ASP A 1 81 ? -17.203 15.786 25.672 1.00 89.12 81 ASP A O 1
ATOM 672 N N . SER A 1 82 ? -17.145 16.384 27.826 1.00 88.62 82 SER A N 1
ATOM 673 C CA . SER A 1 82 ? -15.682 16.451 27.904 1.00 88.62 82 SER A CA 1
ATOM 674 C C . SER A 1 82 ? -15.022 15.068 27.874 1.00 88.62 82 SER A C 1
ATOM 676 O O . SER A 1 82 ? -13.836 14.949 27.554 1.00 88.62 82 SER A O 1
ATOM 678 N N . ASN A 1 83 ? -15.776 14.006 28.169 1.00 89.06 83 ASN A N 1
ATOM 679 C CA . ASN A 1 83 ? -15.301 12.637 28.117 1.00 89.06 83 ASN A CA 1
ATOM 680 C C . ASN A 1 83 ? -15.420 12.042 26.705 1.00 89.06 83 ASN A C 1
ATOM 682 O O . ASN A 1 83 ? -16.459 11.521 26.292 1.00 89.06 83 ASN A O 1
ATOM 686 N N . ARG A 1 84 ? -14.290 12.029 25.992 1.00 88.25 84 ARG A N 1
ATOM 687 C CA . ARG A 1 84 ? -14.168 11.526 24.612 1.00 88.25 84 ARG A CA 1
ATOM 688 C C . ARG A 1 84 ? -14.548 10.052 24.436 1.00 88.25 84 ARG A C 1
ATOM 690 O O . ARG A 1 84 ? -14.903 9.656 23.331 1.00 88.25 84 ARG A O 1
ATOM 697 N N . THR A 1 85 ? -14.511 9.229 25.488 1.00 85.00 85 THR A N 1
ATOM 698 C CA . THR A 1 85 ? -14.902 7.807 25.391 1.00 85.00 85 THR A CA 1
ATOM 699 C C . THR A 1 85 ? -16.415 7.604 25.306 1.00 85.00 85 THR A C 1
ATOM 701 O O . THR A 1 85 ? -16.866 6.517 24.945 1.00 85.00 85 THR A O 1
ATOM 704 N N . ARG A 1 86 ? -17.205 8.644 25.597 1.00 87.81 86 ARG A N 1
ATOM 705 C CA . ARG A 1 86 ? -18.668 8.654 25.437 1.00 87.81 86 ARG A CA 1
ATOM 706 C C . ARG A 1 86 ? -19.123 9.247 24.114 1.00 87.81 86 ARG A C 1
ATOM 708 O O . ARG A 1 86 ? -20.307 9.198 23.800 1.00 87.81 86 ARG A O 1
ATOM 715 N N . TRP A 1 87 ? -18.199 9.814 23.344 1.00 95.06 87 TRP A N 1
ATOM 716 C CA . TRP A 1 87 ? -18.517 10.343 22.028 1.00 95.06 87 TRP A CA 1
ATOM 717 C C . TRP A 1 87 ? -18.981 9.215 21.121 1.00 95.06 87 TRP A C 1
ATOM 719 O O . TRP A 1 87 ? -18.413 8.117 21.152 1.00 95.06 87 TRP A O 1
ATOM 729 N N . ARG A 1 88 ? -20.010 9.492 20.323 1.00 94.88 88 ARG A N 1
ATOM 730 C CA . ARG A 1 88 ? -20.520 8.525 19.358 1.00 94.88 88 ARG A CA 1
ATOM 731 C C . ARG A 1 88 ? -19.453 8.207 18.316 1.00 94.88 88 ARG A C 1
ATOM 733 O O . ARG A 1 88 ? -18.634 9.066 17.977 1.00 94.88 88 ARG A O 1
ATOM 740 N N . LEU A 1 89 ? -19.462 6.969 17.838 1.00 95.88 89 LEU A N 1
ATOM 741 C CA . LEU A 1 89 ? -18.633 6.574 16.711 1.00 95.88 89 LEU A CA 1
ATOM 742 C C . LEU A 1 89 ? -19.059 7.377 15.478 1.00 95.88 89 LEU A C 1
ATOM 744 O O . LEU A 1 89 ? -20.246 7.656 15.307 1.00 95.88 89 LEU A O 1
ATOM 748 N N . ALA A 1 90 ? -18.093 7.806 14.671 1.00 95.62 90 ALA A N 1
ATOM 749 C CA . ALA A 1 90 ? -18.406 8.454 13.407 1.00 95.62 90 ALA A CA 1
ATOM 750 C C . ALA A 1 90 ? -18.990 7.408 12.432 1.00 95.62 90 ALA A C 1
ATOM 752 O O . ALA A 1 90 ? -18.447 6.298 12.379 1.00 95.62 90 ALA A O 1
ATOM 753 N N . PRO A 1 91 ? -20.046 7.718 11.655 1.00 94.75 91 PRO A N 1
ATOM 754 C CA . PRO A 1 91 ? -20.671 6.765 10.729 1.00 94.75 91 PRO A CA 1
ATOM 755 C C . PRO A 1 91 ? -19.686 6.142 9.727 1.00 94.75 91 PRO A C 1
ATOM 757 O O . PRO A 1 91 ? -19.713 4.946 9.453 1.00 94.75 91 PRO A O 1
ATOM 760 N N . GLU A 1 92 ? -18.743 6.927 9.218 1.00 92.00 92 GLU A N 1
ATOM 761 C CA . GLU A 1 92 ? -17.664 6.462 8.348 1.00 92.00 92 GLU A CA 1
ATOM 762 C C . GLU A 1 92 ? -16.749 5.439 9.036 1.00 92.00 92 GLU A C 1
ATOM 764 O O . GLU A 1 92 ? -16.207 4.550 8.382 1.00 92.00 92 GLU A O 1
ATOM 769 N N . TRP A 1 93 ? -16.594 5.517 10.360 1.00 95.00 93 TRP A N 1
ATOM 770 C CA . TRP A 1 93 ? -15.806 4.556 11.126 1.00 95.00 93 TRP A CA 1
ATOM 771 C C . TRP A 1 93 ? -16.588 3.282 11.448 1.00 95.00 93 TRP A C 1
ATOM 773 O O . TRP A 1 93 ? -15.981 2.219 11.556 1.00 95.00 93 TRP A O 1
ATOM 783 N N . GLU A 1 94 ? -17.921 3.349 11.526 1.00 94.00 94 GLU A N 1
ATOM 784 C CA . GLU A 1 94 ? -18.776 2.152 11.571 1.00 94.00 94 GLU A CA 1
ATOM 785 C C . GLU A 1 94 ? -18.574 1.299 10.312 1.00 94.00 94 GLU A C 1
ATOM 787 O O . GLU A 1 94 ? -18.423 0.082 10.410 1.00 94.00 94 GLU A O 1
ATOM 792 N N . VAL A 1 95 ? -18.464 1.934 9.137 1.00 92.12 95 VAL A N 1
ATOM 793 C CA . VAL A 1 95 ? -18.143 1.241 7.876 1.00 92.12 95 VAL A CA 1
ATOM 794 C C . VAL A 1 95 ? -16.768 0.570 7.945 1.00 92.12 95 VAL A C 1
ATOM 796 O O . VAL A 1 95 ? -16.620 -0.574 7.518 1.00 92.12 95 VAL A O 1
ATOM 799 N N . VAL A 1 96 ? -15.764 1.243 8.519 1.00 92.88 96 VAL A N 1
ATOM 800 C CA . VAL A 1 96 ? -14.410 0.686 8.699 1.00 92.88 96 VAL A CA 1
ATOM 801 C C . VAL A 1 96 ? -14.416 -0.512 9.654 1.00 92.88 96 VAL A C 1
ATOM 803 O O . VAL A 1 96 ? -13.781 -1.523 9.360 1.00 92.88 96 VAL A O 1
ATOM 806 N N . GLN A 1 97 ? -15.142 -0.436 10.773 1.00 92.38 97 GLN A N 1
ATOM 807 C CA . GLN A 1 97 ? -15.277 -1.554 11.715 1.00 92.38 97 GLN A CA 1
ATOM 808 C C . GLN A 1 97 ? -16.022 -2.742 11.092 1.00 92.38 97 GLN A C 1
ATOM 810 O O . GLN A 1 97 ? -15.634 -3.891 11.297 1.00 92.38 97 GLN A O 1
ATOM 815 N N . ALA A 1 98 ? -17.055 -2.472 10.291 1.00 89.19 98 ALA A N 1
ATOM 816 C CA . ALA A 1 98 ? -17.833 -3.497 9.602 1.00 89.19 98 ALA A CA 1
ATOM 817 C C . ALA A 1 98 ? -17.087 -4.141 8.420 1.00 89.19 98 ALA A C 1
ATOM 819 O O . ALA A 1 98 ? -17.443 -5.245 7.999 1.00 89.19 98 ALA A O 1
ATOM 820 N N . ALA A 1 99 ? -16.063 -3.476 7.875 1.00 83.25 99 ALA A N 1
ATOM 821 C CA . ALA A 1 99 ? -15.246 -4.012 6.796 1.00 83.25 99 ALA A CA 1
ATOM 822 C C . ALA A 1 99 ? -14.475 -5.250 7.283 1.00 83.25 99 ALA A C 1
ATOM 824 O O . ALA A 1 99 ? -13.451 -5.158 7.952 1.00 83.25 99 ALA A O 1
ATOM 825 N N . GLY A 1 100 ? -14.972 -6.439 6.950 1.00 67.12 100 GLY A N 1
ATOM 826 C CA . GLY A 1 100 ? -14.267 -7.684 7.226 1.00 67.12 100 GLY A CA 1
ATOM 827 C C . GLY A 1 100 ? -13.075 -7.863 6.288 1.00 67.12 100 GLY A C 1
ATOM 828 O O . GLY A 1 100 ? -13.177 -7.618 5.086 1.00 67.12 100 GLY A O 1
ATOM 829 N N . LEU A 1 101 ? -11.961 -8.377 6.812 1.00 67.19 101 LEU A N 1
ATOM 830 C CA . LEU A 1 101 ? -10.895 -8.935 5.980 1.00 67.19 101 LEU A CA 1
ATOM 831 C C . LEU A 1 101 ? -11.382 -10.268 5.397 1.00 67.19 101 LEU A C 1
ATOM 833 O O . LEU A 1 101 ? -11.032 -11.338 5.890 1.00 67.19 101 LEU A O 1
ATOM 837 N N . GLN A 1 102 ? -12.227 -10.220 4.365 1.00 54.66 102 GLN A N 1
ATOM 838 C CA . GLN A 1 102 ? -12.375 -11.382 3.501 1.00 54.66 102 GLN A CA 1
ATOM 839 C C . GLN A 1 102 ? -11.051 -11.549 2.763 1.00 54.66 102 GLN A C 1
ATOM 841 O O . GLN A 1 102 ? -10.592 -10.639 2.073 1.00 54.66 102 GLN A O 1
ATOM 846 N N . THR A 1 103 ? -10.395 -12.690 2.953 1.00 47.00 103 THR A N 1
ATOM 847 C CA . THR A 1 103 ? -9.250 -13.085 2.137 1.00 47.00 103 THR A CA 1
ATOM 848 C C . THR A 1 103 ? -9.740 -13.296 0.712 1.00 47.00 103 THR A C 1
ATOM 850 O O . THR A 1 103 ? -10.097 -14.407 0.332 1.00 47.00 103 THR A O 1
ATOM 853 N N . THR A 1 104 ? -9.802 -12.228 -0.081 1.00 43.56 104 THR A N 1
ATOM 854 C CA . THR A 1 104 ? -9.964 -12.352 -1.524 1.00 43.56 104 THR A CA 1
ATOM 855 C C . THR A 1 104 ? -8.751 -13.128 -2.024 1.00 43.56 104 THR A C 1
ATOM 857 O O . THR A 1 104 ? -7.615 -12.693 -1.822 1.00 43.56 104 THR A O 1
ATOM 860 N N . GLU A 1 105 ? -8.982 -14.298 -2.622 1.00 41.62 105 GLU A N 1
ATOM 861 C CA . GLU A 1 105 ? -7.962 -15.185 -3.195 1.00 41.62 105 GLU A CA 1
ATOM 862 C C . GLU A 1 105 ? -7.298 -14.543 -4.421 1.00 41.62 105 GLU A C 1
ATOM 864 O O . GLU A 1 105 ? -7.458 -14.965 -5.565 1.00 41.62 105 GLU A O 1
ATOM 869 N N . MET A 1 106 ? -6.556 -13.467 -4.210 1.00 47.12 106 MET A N 1
ATOM 870 C CA . MET A 1 106 ? -5.768 -12.842 -5.250 1.00 47.12 106 MET A CA 1
ATOM 871 C C . MET A 1 106 ? -4.301 -13.062 -4.906 1.00 47.12 106 MET A C 1
ATOM 873 O O . MET A 1 106 ? -3.793 -12.555 -3.907 1.00 47.12 106 MET A O 1
ATOM 877 N N . SER A 1 107 ? -3.633 -13.892 -5.708 1.00 47.44 107 SER A N 1
ATOM 878 C CA . SER A 1 107 ? -2.252 -14.293 -5.454 1.00 47.44 107 SER A CA 1
ATOM 879 C C . SER A 1 107 ? -1.310 -13.084 -5.457 1.00 47.44 107 SER A C 1
ATOM 881 O O . SER A 1 107 ? -1.432 -12.172 -6.279 1.00 47.44 107 SER A O 1
ATOM 883 N N . LEU A 1 108 ? -0.334 -13.089 -4.544 1.00 48.00 108 LEU A N 1
ATOM 884 C CA . LEU A 1 108 ? 0.705 -12.054 -4.443 1.00 48.00 108 LEU A CA 1
ATOM 885 C C . LEU A 1 108 ? 1.458 -11.849 -5.769 1.00 48.00 108 LEU A C 1
ATOM 887 O O . LEU A 1 108 ? 1.851 -10.729 -6.088 1.00 48.00 108 LEU A O 1
ATOM 891 N N . GLU A 1 109 ? 1.602 -12.911 -6.562 1.00 46.34 109 GLU A N 1
ATOM 892 C CA . GLU A 1 109 ? 2.209 -12.895 -7.897 1.00 46.34 109 GLU A CA 1
ATOM 893 C C . GLU A 1 109 ? 1.474 -11.937 -8.848 1.00 46.34 109 GLU A C 1
ATOM 895 O O . GLU A 1 109 ? 2.100 -11.080 -9.473 1.00 46.34 109 GLU A O 1
ATOM 900 N N . ARG A 1 110 ? 0.134 -11.977 -8.872 1.00 51.59 110 ARG A N 1
ATOM 901 C CA . ARG A 1 110 ? -0.687 -11.090 -9.715 1.00 51.59 110 ARG A CA 1
ATOM 902 C C . ARG A 1 110 ? -0.561 -9.621 -9.314 1.00 51.59 110 ARG A C 1
ATOM 904 O O . ARG A 1 110 ? -0.579 -8.737 -10.170 1.00 51.59 110 ARG A O 1
ATOM 911 N N . LEU A 1 111 ? -0.399 -9.343 -8.020 1.00 48.81 111 LEU A N 1
ATOM 912 C CA . LEU A 1 111 ? -0.181 -7.985 -7.510 1.00 48.81 111 LEU A CA 1
ATOM 913 C C . LEU A 1 111 ? 1.174 -7.421 -7.968 1.00 48.81 111 LEU A C 1
ATOM 915 O O . LEU A 1 111 ? 1.282 -6.252 -8.344 1.00 48.81 111 LEU A O 1
ATOM 919 N N . GLN A 1 112 ? 2.212 -8.261 -7.958 1.00 53.25 112 GLN A N 1
ATOM 920 C CA . GLN A 1 112 ? 3.567 -7.890 -8.371 1.00 53.25 112 GLN A CA 1
ATOM 921 C C . GLN A 1 112 ? 3.661 -7.627 -9.878 1.00 53.25 112 GLN A C 1
ATOM 923 O O . GLN A 1 112 ? 4.268 -6.634 -10.291 1.00 53.25 112 GLN A O 1
ATOM 928 N N . GLU A 1 113 ? 3.033 -8.472 -10.700 1.00 59.78 113 GLU A N 1
ATOM 929 C CA . GLU A 1 113 ? 2.954 -8.280 -12.154 1.00 59.78 113 GLU A CA 1
ATOM 930 C C . GLU A 1 113 ? 2.279 -6.950 -12.508 1.00 59.78 113 GLU A C 1
ATOM 932 O O . GLU A 1 113 ? 2.806 -6.153 -13.292 1.00 59.78 113 GLU A O 1
ATOM 937 N N . ARG A 1 114 ? 1.162 -6.656 -11.842 1.00 56.34 114 ARG A N 1
ATOM 938 C CA . ARG A 1 114 ? 0.417 -5.405 -11.990 1.00 56.34 114 ARG A CA 1
ATOM 939 C C . ARG A 1 114 ? 1.206 -4.172 -11.528 1.00 56.34 114 ARG A C 1
ATOM 941 O O . ARG A 1 114 ? 1.234 -3.154 -12.223 1.00 56.34 114 ARG A O 1
ATOM 948 N N . GLY A 1 115 ? 1.933 -4.266 -10.413 1.00 59.53 115 GLY A N 1
ATOM 949 C CA . GLY A 1 115 ? 2.837 -3.205 -9.949 1.00 59.53 115 GLY A CA 1
ATOM 950 C C . GLY A 1 115 ? 3.992 -2.916 -10.918 1.00 59.53 115 GLY A C 1
ATOM 951 O O . GLY A 1 115 ? 4.394 -1.759 -11.098 1.00 59.53 115 GLY A O 1
ATOM 952 N N . LYS A 1 116 ? 4.506 -3.948 -11.599 1.00 67.12 116 LYS A N 1
ATOM 953 C CA . LYS A 1 116 ? 5.516 -3.797 -12.656 1.00 67.12 116 LYS A CA 1
ATOM 954 C C . LYS A 1 116 ? 4.951 -3.040 -13.861 1.00 67.12 116 LYS A C 1
ATOM 956 O O . LYS A 1 116 ? 5.624 -2.138 -14.356 1.00 67.12 116 LYS A O 1
ATOM 961 N N . ALA A 1 117 ? 3.726 -3.351 -14.288 1.00 67.56 117 ALA A N 1
ATOM 962 C CA . ALA A 1 117 ? 3.059 -2.650 -15.386 1.00 67.56 117 ALA A CA 1
ATOM 963 C C . ALA A 1 117 ? 2.866 -1.150 -15.091 1.00 67.56 117 ALA A C 1
ATOM 965 O O . ALA A 1 117 ? 3.234 -0.313 -15.9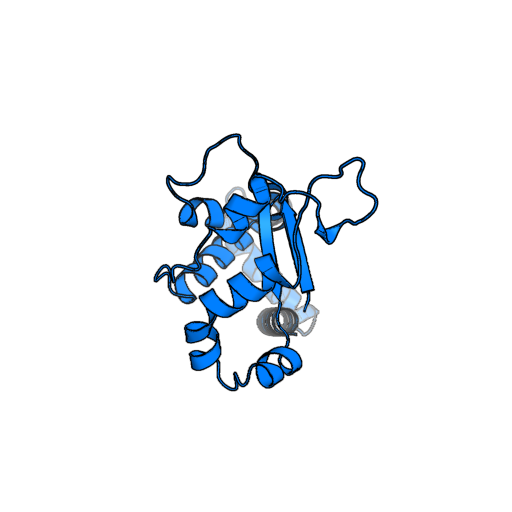16 1.00 67.56 117 ALA A O 1
ATOM 966 N N . GLY A 1 118 ? 2.400 -0.799 -13.886 1.00 62.50 118 GLY A N 1
ATOM 967 C CA . GLY A 1 118 ? 2.268 0.603 -13.461 1.00 62.50 118 GLY A CA 1
ATOM 968 C C . GLY A 1 118 ? 3.607 1.353 -13.417 1.00 62.50 118 GLY A C 1
ATOM 969 O O . GLY A 1 118 ? 3.723 2.489 -13.880 1.00 62.50 118 GLY A O 1
ATOM 970 N N . SER A 1 119 ? 4.674 0.687 -12.958 1.00 70.44 119 SER A N 1
ATOM 971 C CA . SER A 1 119 ? 6.029 1.260 -12.976 1.00 70.44 119 SER A CA 1
ATOM 972 C C . SER A 1 119 ? 6.529 1.551 -14.397 1.00 70.44 119 SER A C 1
ATOM 974 O O . SER A 1 119 ? 7.178 2.573 -14.615 1.00 70.44 119 SER A O 1
ATOM 976 N N . LEU A 1 120 ? 6.234 0.670 -15.363 1.00 74.38 120 LEU A N 1
ATOM 977 C CA . LEU A 1 120 ? 6.598 0.875 -16.768 1.00 74.38 120 LEU A CA 1
ATOM 978 C C . LEU A 1 120 ? 5.862 2.081 -17.357 1.00 74.38 120 LEU A C 1
ATOM 980 O O . LEU A 1 120 ? 6.510 2.955 -17.928 1.00 74.38 120 LEU A O 1
ATOM 984 N N . ARG A 1 121 ? 4.545 2.193 -17.126 1.00 74.44 121 ARG A N 1
ATOM 985 C CA . ARG A 1 121 ? 3.735 3.333 -17.595 1.00 74.44 121 ARG A CA 1
ATOM 986 C C . ARG A 1 121 ? 4.314 4.690 -17.186 1.00 74.44 121 ARG A C 1
ATOM 988 O O . ARG A 1 121 ? 4.268 5.628 -17.973 1.00 74.44 121 ARG A O 1
ATOM 995 N N . LYS A 1 122 ? 4.917 4.789 -15.999 1.00 71.88 122 LYS A N 1
ATOM 996 C CA . LYS A 1 122 ? 5.546 6.026 -15.514 1.00 71.88 122 LYS A CA 1
ATOM 997 C C . LYS A 1 122 ? 6.858 6.397 -16.190 1.00 71.88 122 LYS A C 1
ATOM 999 O O . LYS A 1 122 ? 7.122 7.579 -16.385 1.00 71.88 122 LYS A O 1
ATOM 1004 N N . ILE A 1 123 ? 7.717 5.419 -16.469 1.00 81.12 123 ILE A N 1
ATOM 1005 C CA . ILE A 1 123 ? 9.052 5.700 -17.019 1.00 81.12 123 ILE A CA 1
ATOM 1006 C C . ILE A 1 123 ? 9.021 5.866 -18.538 1.00 81.12 123 ILE A C 1
ATOM 1008 O O . ILE A 1 123 ? 9.876 6.561 -19.084 1.00 81.12 123 ILE A O 1
ATOM 1012 N N . THR A 1 124 ? 8.035 5.262 -19.211 1.00 85.38 124 THR A N 1
ATOM 1013 C CA . THR A 1 124 ? 7.926 5.267 -20.673 1.00 85.38 124 THR A CA 1
ATOM 1014 C C . THR A 1 124 ? 7.919 6.675 -21.279 1.00 85.38 124 THR A C 1
ATOM 1016 O O . THR A 1 124 ? 8.701 6.883 -22.200 1.00 85.38 124 THR A O 1
ATOM 1019 N N . PRO A 1 125 ? 7.157 7.675 -20.786 1.00 85.38 125 PRO A N 1
ATOM 1020 C CA . PRO A 1 125 ? 7.166 9.016 -21.382 1.00 85.38 125 PRO A CA 1
ATOM 1021 C C . PRO A 1 125 ? 8.548 9.681 -21.374 1.00 85.38 125 PRO A C 1
ATOM 1023 O O . PRO A 1 125 ? 8.980 10.235 -22.383 1.00 85.38 125 PRO A O 1
ATOM 1026 N N . ALA A 1 126 ? 9.277 9.579 -20.258 1.00 87.88 126 ALA A N 1
ATOM 1027 C CA . ALA A 1 126 ? 10.634 10.111 -20.161 1.00 87.88 126 ALA A CA 1
ATOM 1028 C C . ALA A 1 126 ? 11.601 9.348 -21.078 1.00 87.88 126 ALA A C 1
ATOM 1030 O O . ALA A 1 126 ? 12.418 9.962 -21.759 1.00 87.88 126 ALA A O 1
ATOM 1031 N N . LEU A 1 127 ? 11.483 8.016 -21.132 1.00 92.69 127 LEU A N 1
ATOM 1032 C CA . LEU A 1 127 ? 12.287 7.173 -22.016 1.00 92.69 127 LEU A CA 1
ATOM 1033 C C . LEU A 1 127 ? 12.070 7.539 -23.492 1.00 92.69 127 LEU A C 1
ATOM 1035 O O . LEU A 1 127 ? 13.041 7.690 -24.226 1.00 92.69 127 LEU A O 1
ATOM 1039 N N . VAL A 1 128 ? 10.814 7.733 -23.903 1.00 93.25 128 VAL A N 1
ATOM 1040 C CA . VAL A 1 128 ? 10.446 8.166 -25.258 1.00 93.25 128 VAL A CA 1
ATOM 1041 C C . VAL A 1 128 ? 11.029 9.543 -25.564 1.00 93.25 128 VAL A C 1
ATOM 1043 O O . VAL A 1 128 ? 11.599 9.728 -26.634 1.00 93.25 128 VAL A O 1
ATOM 1046 N N . GLY A 1 129 ? 10.967 10.491 -24.623 1.00 93.06 129 GLY A N 1
ATOM 1047 C CA . GLY A 1 129 ? 11.592 11.806 -24.789 1.00 93.06 129 GLY A CA 1
ATOM 1048 C C . GLY A 1 129 ? 13.109 11.728 -24.997 1.00 93.06 129 GLY A C 1
ATOM 1049 O O . GLY A 1 129 ? 13.642 12.375 -25.898 1.00 93.06 129 GLY A O 1
ATOM 1050 N N . TYR A 1 130 ? 13.808 10.898 -24.214 1.00 94.62 130 TYR A N 1
ATOM 1051 C CA . TYR A 1 130 ? 15.248 10.681 -24.389 1.00 94.62 130 TYR A CA 1
ATOM 1052 C C . TYR A 1 130 ? 15.584 9.985 -25.709 1.00 94.62 130 TYR A C 1
ATOM 1054 O O . TYR A 1 130 ? 16.530 10.394 -26.379 1.00 94.62 130 TYR A O 1
ATOM 1062 N N . LEU A 1 131 ? 14.807 8.970 -26.096 1.00 95.19 131 LEU A N 1
ATOM 1063 C CA . LEU A 1 131 ? 14.980 8.271 -27.369 1.00 95.19 131 LEU A CA 1
ATOM 1064 C C . LEU A 1 131 ? 14.762 9.206 -28.558 1.00 95.19 131 LEU A C 1
ATOM 1066 O O . LEU A 1 131 ? 15.572 9.195 -29.473 1.00 95.19 131 LEU A O 1
ATOM 1070 N N . ALA A 1 132 ? 13.738 10.060 -28.523 1.00 94.81 132 ALA A N 1
ATOM 1071 C CA . ALA A 1 132 ? 13.495 11.046 -29.574 1.00 94.81 132 ALA A CA 1
ATOM 1072 C C . ALA A 1 132 ? 14.641 12.069 -29.680 1.00 94.81 132 ALA A C 1
ATOM 1074 O O . ALA A 1 132 ? 15.084 12.396 -30.780 1.00 94.81 132 ALA A O 1
ATOM 1075 N N . GLY A 1 133 ? 15.161 12.542 -28.542 1.00 95.44 133 GLY A N 1
ATOM 1076 C CA . GLY A 1 133 ? 16.328 13.428 -28.518 1.00 95.44 133 GLY A CA 1
ATOM 1077 C C . GLY A 1 133 ? 17.590 12.765 -29.076 1.00 95.44 133 GLY A C 1
ATOM 1078 O O . GLY A 1 133 ? 18.335 13.395 -29.820 1.00 95.44 133 GLY A O 1
ATOM 1079 N N . PHE A 1 134 ? 17.812 11.489 -28.759 1.00 96.12 134 PHE A N 1
ATOM 1080 C CA . PHE A 1 134 ? 18.910 10.705 -29.322 1.00 96.12 134 PHE A CA 1
ATOM 1081 C C . PHE A 1 134 ? 18.736 10.483 -30.830 1.00 96.12 134 PHE A C 1
ATOM 1083 O O . PHE A 1 134 ? 19.670 10.759 -31.578 1.00 96.12 134 PHE A O 1
ATOM 1090 N N . ALA A 1 135 ? 17.543 10.080 -31.279 1.00 96.19 135 ALA A N 1
ATOM 1091 C CA . ALA A 1 135 ? 17.212 9.868 -32.689 1.00 96.19 135 ALA A CA 1
ATOM 1092 C C . ALA A 1 135 ? 17.530 11.102 -33.544 1.00 96.19 135 ALA A C 1
ATOM 1094 O O . ALA A 1 135 ? 18.161 10.995 -34.592 1.00 96.19 135 ALA A O 1
ATOM 1095 N N . ALA A 1 136 ? 17.193 12.295 -33.041 1.00 96.38 136 ALA A N 1
ATOM 1096 C CA . ALA A 1 136 ? 17.508 13.556 -33.708 1.00 96.38 136 ALA A CA 1
ATOM 1097 C C . ALA A 1 136 ? 19.021 13.803 -33.876 1.00 96.38 136 ALA A C 1
ATOM 1099 O O . ALA A 1 136 ? 19.429 14.418 -34.858 1.00 96.38 136 ALA A O 1
ATOM 1100 N N . LEU A 1 137 ? 19.857 13.333 -32.941 1.00 95.56 137 LEU A N 1
ATOM 1101 C CA . LEU A 1 137 ? 21.316 13.480 -33.011 1.00 95.56 137 LEU A CA 1
ATOM 1102 C C . LEU A 1 137 ? 21.958 12.489 -33.985 1.00 95.56 137 LEU A C 1
ATOM 1104 O O . LEU A 1 137 ? 22.918 12.845 -34.664 1.00 95.56 137 LEU A O 1
ATOM 1108 N N . VAL A 1 138 ? 21.445 11.258 -34.041 1.00 94.56 138 VAL A N 1
ATOM 1109 C CA . VAL A 1 138 ? 21.982 10.202 -34.915 1.00 94.56 138 VAL A CA 1
ATOM 1110 C C . VAL A 1 138 ? 21.323 10.167 -36.297 1.00 94.56 138 VAL A C 1
ATOM 1112 O O . VAL A 1 138 ? 21.800 9.462 -37.181 1.00 94.56 138 VAL A O 1
ATOM 1115 N N . GLY A 1 139 ? 20.267 10.957 -36.506 1.00 95.25 139 GLY A N 1
ATOM 1116 C CA . GLY A 1 139 ? 19.588 11.110 -37.792 1.00 95.25 139 GLY A CA 1
ATOM 1117 C C . GLY A 1 139 ? 18.608 9.986 -38.136 1.00 95.25 139 GLY A C 1
ATOM 1118 O O . GLY A 1 139 ? 18.325 9.785 -39.314 1.00 95.25 139 GLY A O 1
ATOM 1119 N N . THR A 1 140 ? 18.093 9.259 -37.143 1.00 95.75 140 THR A N 1
ATOM 1120 C CA . THR A 1 140 ? 17.078 8.209 -37.330 1.00 95.75 140 THR A CA 1
ATOM 1121 C C . THR A 1 140 ? 15.661 8.770 -37.187 1.00 95.75 140 THR A C 1
ATOM 1123 O O . THR A 1 140 ? 15.435 9.769 -36.500 1.00 95.75 140 THR A O 1
ATOM 1126 N N . SER A 1 141 ? 14.688 8.135 -37.848 1.00 88.50 141 SER A N 1
ATOM 1127 C CA . SER A 1 141 ? 13.302 8.633 -37.936 1.00 88.50 141 SER A CA 1
ATOM 1128 C C . SER A 1 141 ? 12.237 7.703 -37.353 1.00 88.50 141 SER A C 1
ATOM 1130 O O . SER A 1 141 ? 11.091 8.123 -37.196 1.00 88.50 141 SER A O 1
ATOM 1132 N N . ASP A 1 142 ? 12.596 6.472 -37.001 1.00 92.62 142 ASP A N 1
ATOM 1133 C CA . ASP A 1 142 ? 11.711 5.515 -36.340 1.00 92.62 142 ASP A CA 1
ATOM 1134 C C . ASP A 1 142 ? 12.394 4.854 -35.137 1.00 92.62 142 ASP A C 1
ATOM 1136 O O . ASP A 1 142 ? 13.586 5.034 -34.875 1.00 92.62 142 ASP A O 1
ATOM 1140 N N . VAL A 1 143 ? 11.597 4.130 -34.354 1.00 89.69 143 VAL A N 1
ATOM 1141 C CA . VAL A 1 143 ? 12.035 3.533 -33.091 1.00 89.69 143 VAL A CA 1
ATOM 1142 C C . VAL A 1 143 ? 13.028 2.397 -33.318 1.00 89.69 143 VAL A C 1
ATOM 1144 O O . VAL A 1 143 ? 13.978 2.287 -32.545 1.00 89.69 143 VAL A O 1
ATOM 1147 N N . ASP A 1 144 ? 12.844 1.580 -34.350 1.00 92.81 144 ASP A N 1
ATOM 1148 C CA . ASP A 1 144 ? 13.645 0.373 -34.561 1.00 92.81 144 ASP A CA 1
ATOM 1149 C C . ASP A 1 144 ? 15.069 0.735 -35.007 1.00 92.81 144 ASP A C 1
ATOM 1151 O O . ASP A 1 144 ? 16.051 0.244 -34.433 1.00 92.81 144 ASP A O 1
ATOM 1155 N N . ASP A 1 145 ? 15.195 1.686 -35.932 1.00 92.75 145 ASP A N 1
ATOM 1156 C CA . ASP A 1 145 ? 16.482 2.235 -36.365 1.00 92.75 145 ASP A CA 1
ATOM 1157 C C . ASP A 1 145 ? 17.194 2.950 -35.207 1.00 92.75 145 ASP A C 1
ATOM 1159 O O . ASP A 1 145 ? 18.398 2.786 -34.990 1.00 92.75 145 ASP A O 1
ATOM 1163 N N . THR A 1 146 ? 16.436 3.699 -34.397 1.00 94.81 146 THR A N 1
ATOM 1164 C CA . THR A 1 146 ? 16.968 4.395 -33.216 1.00 94.81 146 THR A CA 1
ATOM 1165 C C . THR A 1 146 ? 17.504 3.414 -32.172 1.00 94.81 146 THR A C 1
ATOM 1167 O O . THR A 1 146 ? 18.575 3.641 -31.608 1.00 94.81 146 THR A O 1
ATOM 1170 N N . LEU A 1 147 ? 16.783 2.322 -31.896 1.00 93.56 147 LEU A N 1
ATOM 1171 C CA . LEU A 1 147 ? 17.217 1.288 -30.953 1.00 93.56 147 LEU A CA 1
ATOM 1172 C C . LEU A 1 147 ? 18.446 0.534 -31.467 1.00 93.56 147 LEU A C 1
ATOM 1174 O O . LEU A 1 147 ? 19.341 0.237 -30.677 1.00 93.56 147 LEU A O 1
ATOM 1178 N N . THR A 1 148 ? 18.519 0.286 -32.776 1.00 93.62 148 THR A N 1
ATOM 1179 C CA . THR A 1 148 ? 19.706 -0.300 -33.411 1.00 93.62 148 THR A CA 1
ATOM 1180 C C . THR A 1 148 ? 20.927 0.601 -33.216 1.00 93.62 148 THR A C 1
ATOM 1182 O O . THR A 1 148 ? 21.946 0.150 -32.699 1.00 93.62 148 THR A O 1
ATOM 1185 N N . ALA A 1 149 ? 20.811 1.898 -33.520 1.00 92.56 149 ALA A N 1
ATOM 1186 C CA . ALA A 1 149 ? 21.895 2.864 -33.321 1.00 92.56 149 ALA A CA 1
ATOM 1187 C C . ALA A 1 149 ? 22.277 3.057 -31.838 1.00 92.56 149 ALA A C 1
ATOM 1189 O O . ALA A 1 149 ? 23.430 3.365 -31.512 1.00 92.56 149 ALA A O 1
ATOM 1190 N N . LEU A 1 150 ? 21.312 2.892 -30.927 1.00 94.50 150 LEU A N 1
ATOM 1191 C CA . LEU A 1 150 ? 21.534 2.994 -29.489 1.00 94.50 150 LEU A CA 1
ATOM 1192 C C . LEU A 1 150 ? 22.392 1.841 -28.948 1.00 94.50 150 LEU A C 1
ATOM 1194 O O . LEU A 1 150 ? 23.195 2.095 -28.051 1.00 94.50 150 LEU A O 1
ATOM 1198 N N . ASP A 1 151 ? 22.258 0.614 -29.469 1.00 92.31 151 ASP A N 1
ATOM 1199 C CA . ASP A 1 151 ? 23.048 -0.545 -29.006 1.00 92.31 151 ASP A CA 1
ATOM 1200 C C . ASP A 1 151 ? 24.554 -0.265 -29.118 1.00 92.31 151 ASP A C 1
ATOM 1202 O O . ASP A 1 151 ? 25.283 -0.383 -28.129 1.00 92.31 151 ASP A O 1
ATOM 1206 N N . ASP A 1 152 ? 25.000 0.237 -30.272 1.00 90.31 152 ASP A N 1
ATOM 1207 C CA . ASP A 1 152 ? 26.401 0.602 -30.507 1.00 90.31 152 ASP A CA 1
ATOM 1208 C C . ASP A 1 152 ? 26.893 1.680 -29.527 1.00 90.31 152 ASP A C 1
ATOM 1210 O O . ASP A 1 152 ? 27.997 1.597 -28.980 1.00 90.31 152 ASP A O 1
ATOM 1214 N N . HIS A 1 153 ? 26.063 2.689 -29.251 1.00 91.31 153 HIS A N 1
ATOM 1215 C CA . HIS A 1 153 ? 26.410 3.766 -28.321 1.00 91.31 153 HIS A CA 1
ATOM 1216 C C . HIS A 1 153 ? 26.473 3.286 -26.869 1.00 91.31 153 HIS A C 1
ATOM 1218 O O . HIS A 1 153 ? 27.367 3.696 -26.125 1.00 91.31 153 HIS A O 1
ATOM 1224 N N . VAL A 1 154 ? 25.556 2.405 -26.460 1.00 91.81 154 VAL A N 1
ATOM 1225 C CA . VAL A 1 154 ? 25.557 1.815 -25.117 1.00 91.81 154 VAL A CA 1
ATOM 1226 C C . VAL A 1 154 ? 26.803 0.957 -24.924 1.00 91.81 154 VAL A C 1
ATOM 1228 O O . VAL A 1 154 ? 27.490 1.135 -23.919 1.00 91.81 154 VAL A O 1
ATOM 1231 N N . ARG A 1 155 ? 27.153 0.103 -25.893 1.00 90.94 155 ARG A N 1
ATOM 1232 C CA . ARG A 1 155 ? 28.373 -0.722 -25.833 1.00 90.94 155 ARG A CA 1
ATOM 1233 C C . ARG A 1 155 ? 29.638 0.123 -25.755 1.00 90.94 155 ARG A C 1
ATOM 1235 O O . ARG A 1 155 ? 30.533 -0.168 -24.962 1.00 90.94 155 ARG A O 1
ATOM 1242 N N . ASN A 1 156 ? 29.703 1.203 -26.528 1.00 91.00 156 ASN A N 1
ATOM 1243 C CA . ASN A 1 156 ? 30.825 2.132 -26.453 1.00 91.00 156 ASN A CA 1
ATOM 1244 C C . ASN A 1 156 ? 30.913 2.819 -25.076 1.00 91.00 156 ASN A C 1
ATOM 1246 O O . ASN A 1 156 ? 32.011 2.927 -24.529 1.00 91.00 156 ASN A O 1
ATOM 1250 N N . ASP A 1 157 ? 29.790 3.221 -24.463 1.00 91.56 157 ASP A N 1
ATOM 1251 C CA . ASP A 1 157 ? 29.781 3.763 -23.091 1.00 91.56 157 ASP A CA 1
ATOM 1252 C C . ASP A 1 157 ? 30.256 2.728 -22.057 1.00 91.56 157 ASP A C 1
ATOM 1254 O O . ASP A 1 157 ? 30.977 3.092 -21.125 1.00 91.56 157 ASP A O 1
ATOM 1258 N N . GLU A 1 158 ? 29.904 1.445 -22.218 1.00 92.50 158 GLU A N 1
ATOM 1259 C CA . GLU A 1 158 ? 30.387 0.366 -21.344 1.00 92.50 158 GLU A CA 1
ATOM 1260 C C . GLU A 1 158 ? 31.915 0.254 -21.374 1.00 92.50 158 GLU A C 1
ATOM 1262 O O . GLU A 1 158 ? 32.543 0.148 -20.315 1.00 92.50 158 GLU A O 1
ATOM 1267 N N . ILE A 1 159 ? 32.508 0.321 -22.571 1.00 90.69 159 ILE A N 1
ATOM 1268 C CA . ILE A 1 159 ? 33.961 0.272 -22.771 1.00 90.69 159 ILE A CA 1
ATOM 1269 C C . ILE A 1 159 ? 34.620 1.502 -22.144 1.00 90.69 159 ILE A C 1
ATOM 1271 O O . ILE A 1 159 ? 35.532 1.360 -21.331 1.00 90.69 159 ILE A O 1
ATOM 1275 N N . VAL A 1 160 ? 34.140 2.703 -22.485 1.00 92.75 160 VAL A N 1
ATOM 1276 C CA . VAL A 1 160 ? 34.727 3.978 -22.033 1.00 92.75 160 VAL A CA 1
ATOM 1277 C C . VAL A 1 160 ? 34.658 4.123 -20.516 1.00 92.75 160 VAL A C 1
ATOM 1279 O O . VAL A 1 160 ? 35.594 4.618 -19.891 1.00 92.75 160 VAL A O 1
ATOM 1282 N N . ARG A 1 161 ? 33.551 3.702 -19.902 1.00 90.31 161 ARG A N 1
ATOM 1283 C CA . ARG A 1 161 ? 33.366 3.810 -18.450 1.00 90.31 161 ARG A CA 1
ATOM 1284 C C . ARG A 1 161 ? 33.870 2.598 -17.678 1.00 90.31 161 ARG A C 1
ATOM 1286 O O . ARG A 1 161 ? 33.715 2.586 -16.458 1.00 90.31 161 ARG A O 1
ATOM 1293 N N . HIS A 1 162 ? 34.429 1.598 -18.364 1.00 92.19 162 HIS A N 1
ATOM 1294 C CA . HIS A 1 162 ? 34.837 0.315 -17.788 1.00 92.19 162 HIS A CA 1
ATOM 1295 C C . HIS A 1 162 ? 33.750 -0.297 -16.896 1.00 92.19 162 HIS A C 1
ATOM 1297 O O . HIS A 1 162 ? 34.021 -0.776 -15.796 1.00 92.19 162 HIS A O 1
ATOM 1303 N N . ARG A 1 163 ? 32.494 -0.201 -17.341 1.00 91.56 163 ARG A N 1
ATOM 1304 C CA . ARG A 1 163 ? 31.340 -0.603 -16.541 1.00 91.56 163 ARG A CA 1
ATOM 1305 C C . ARG A 1 163 ? 30.173 -1.003 -17.419 1.00 91.56 163 ARG A C 1
ATOM 1307 O O . ARG A 1 163 ? 29.552 -0.150 -18.061 1.00 91.56 163 ARG A O 1
ATOM 1314 N N . SER A 1 164 ? 29.823 -2.277 -17.345 1.00 92.88 164 SER A N 1
ATOM 1315 C CA . SER A 1 164 ? 28.747 -2.874 -18.119 1.00 92.88 164 SER A CA 1
ATOM 1316 C C . SER A 1 164 ? 27.361 -2.384 -17.688 1.00 92.88 164 SER A C 1
ATOM 1318 O O . SER A 1 164 ? 27.094 -2.000 -16.542 1.00 92.88 164 SER A O 1
ATOM 1320 N N . PHE A 1 165 ? 26.428 -2.445 -18.623 1.00 90.12 165 PHE A N 1
ATOM 1321 C CA . PHE A 1 165 ? 25.008 -2.275 -18.419 1.00 90.12 165 PHE A CA 1
ATOM 1322 C C . PHE A 1 165 ? 24.468 -3.339 -17.458 1.00 90.12 165 PHE A C 1
ATOM 1324 O O . PHE A 1 165 ? 23.659 -3.021 -16.584 1.00 90.12 165 PHE A O 1
ATOM 1331 N N . ALA A 1 166 ? 24.965 -4.578 -17.544 1.00 91.44 166 ALA A N 1
ATOM 1332 C CA . ALA A 1 166 ? 24.595 -5.659 -16.633 1.00 91.44 166 ALA A CA 1
ATOM 1333 C C . ALA A 1 166 ? 24.900 -5.307 -15.164 1.00 91.44 166 ALA A C 1
ATOM 1335 O O . ALA A 1 166 ? 24.027 -5.448 -14.306 1.00 91.44 166 ALA A O 1
ATOM 1336 N N . GLU A 1 167 ? 26.084 -4.759 -14.874 1.00 90.06 167 GLU A N 1
ATOM 1337 C CA . GLU A 1 167 ? 26.451 -4.297 -13.526 1.00 90.06 167 GLU A CA 1
ATOM 1338 C C . GLU A 1 167 ? 25.530 -3.174 -13.037 1.00 90.06 167 GLU A C 1
ATOM 1340 O O . GLU A 1 167 ? 25.060 -3.194 -11.896 1.00 90.06 167 GLU A O 1
ATOM 1345 N N . ARG A 1 168 ? 25.184 -2.221 -13.913 1.00 89.38 168 ARG A N 1
ATOM 1346 C CA . ARG A 1 168 ? 24.220 -1.154 -13.587 1.00 89.38 168 ARG A CA 1
ATOM 1347 C C . ARG A 1 168 ? 22.842 -1.715 -13.240 1.00 89.38 168 ARG A C 1
ATOM 1349 O O . ARG A 1 168 ? 22.186 -1.203 -12.329 1.00 89.38 168 ARG A O 1
ATOM 1356 N N . VAL A 1 169 ? 22.393 -2.752 -13.948 1.00 89.81 169 VAL A N 1
ATOM 1357 C CA . VAL A 1 169 ? 21.119 -3.432 -13.673 1.00 89.81 169 VAL A CA 1
ATOM 1358 C C . VAL A 1 169 ? 21.167 -4.143 -12.322 1.00 89.81 169 VAL A C 1
ATOM 1360 O O . VAL A 1 169 ? 20.222 -4.006 -11.543 1.00 89.81 169 VAL A O 1
ATOM 1363 N N . VAL A 1 170 ? 22.252 -4.860 -12.015 1.00 91.19 170 V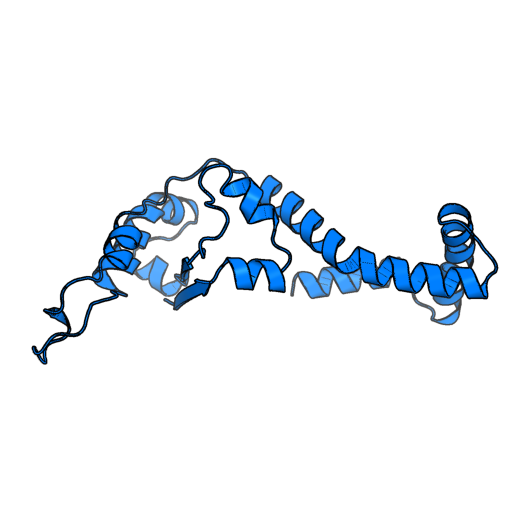AL A N 1
ATOM 1364 C CA . VAL A 1 170 ? 22.435 -5.545 -10.724 1.00 91.19 170 VAL A CA 1
ATOM 1365 C C . VAL A 1 170 ? 22.411 -4.545 -9.570 1.00 91.19 170 VAL A C 1
ATOM 1367 O O . VAL A 1 170 ? 21.646 -4.730 -8.625 1.00 91.19 170 VAL A O 1
ATOM 1370 N N . GLU A 1 171 ? 23.147 -3.438 -9.668 1.00 87.44 171 GLU A N 1
ATOM 1371 C CA . GLU A 1 171 ? 23.129 -2.394 -8.638 1.00 87.44 171 GLU A CA 1
ATOM 1372 C C . GLU A 1 171 ? 21.749 -1.759 -8.463 1.00 87.44 171 GLU A C 1
ATOM 1374 O O . GLU A 1 171 ? 21.301 -1.547 -7.336 1.00 87.44 171 GLU A O 1
ATOM 1379 N N . ARG A 1 172 ? 21.040 -1.463 -9.561 1.00 84.31 172 ARG A N 1
ATOM 1380 C CA . ARG A 1 172 ? 19.673 -0.928 -9.472 1.00 84.31 172 ARG A CA 1
ATOM 1381 C C . ARG A 1 172 ? 18.713 -1.918 -8.818 1.00 84.31 172 ARG A C 1
ATOM 1383 O O . ARG A 1 172 ? 17.836 -1.484 -8.078 1.00 84.31 172 ARG A O 1
ATOM 1390 N N . ARG A 1 173 ? 18.868 -3.222 -9.070 1.00 81.19 173 ARG A N 1
ATOM 1391 C CA . ARG A 1 173 ? 18.083 -4.270 -8.397 1.00 81.19 173 ARG A CA 1
ATOM 1392 C C . ARG A 1 173 ? 18.417 -4.333 -6.909 1.00 81.19 173 ARG A C 1
ATOM 1394 O O . ARG A 1 173 ? 17.493 -4.349 -6.106 1.00 81.19 173 ARG A O 1
ATOM 1401 N N .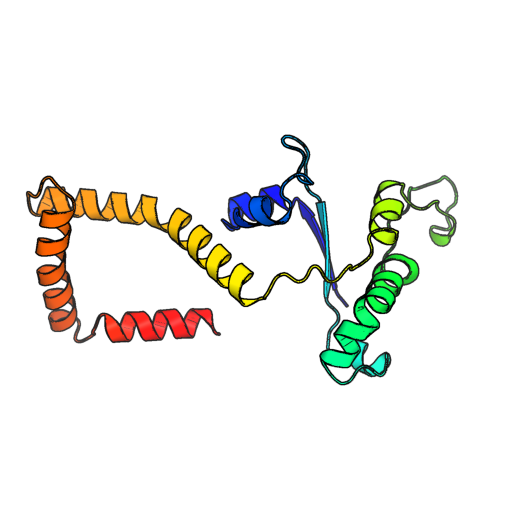 ALA A 1 174 ? 19.697 -4.275 -6.544 1.00 77.38 174 ALA A N 1
ATOM 1402 C CA . ALA A 1 174 ? 20.134 -4.273 -5.148 1.00 77.38 174 ALA A CA 1
ATOM 1403 C C . ALA A 1 174 ? 19.580 -3.067 -4.365 1.00 77.38 174 ALA A C 1
ATOM 1405 O O . ALA A 1 174 ? 19.049 -3.238 -3.274 1.00 77.38 174 ALA A O 1
ATOM 1406 N N . ARG A 1 175 ? 19.589 -1.864 -4.960 1.00 74.25 175 ARG A N 1
ATOM 1407 C CA . ARG A 1 175 ? 19.000 -0.644 -4.365 1.00 74.25 175 ARG A CA 1
ATOM 1408 C C . ARG A 1 175 ? 17.481 -0.680 -4.201 1.00 74.25 175 ARG A C 1
ATOM 1410 O O . ARG A 1 175 ? 16.939 0.172 -3.518 1.00 74.25 175 ARG A O 1
ATOM 1417 N N . LYS A 1 176 ? 16.788 -1.589 -4.890 1.00 59.97 176 LYS A N 1
ATOM 1418 C CA . LYS A 1 176 ? 15.331 -1.747 -4.786 1.00 59.97 176 LYS A CA 1
ATOM 1419 C C . LYS A 1 176 ? 14.935 -2.769 -3.709 1.00 59.97 176 LYS A C 1
ATOM 1421 O O . LYS A 1 176 ? 13.754 -2.870 -3.398 1.00 59.97 176 LYS A O 1
ATOM 1426 N N . ILE A 1 177 ? 15.902 -3.550 -3.216 1.00 45.41 177 ILE A N 1
ATOM 1427 C CA . ILE A 1 177 ? 15.733 -4.603 -2.201 1.00 45.41 177 ILE A CA 1
ATOM 1428 C C . ILE A 1 177 ? 16.202 -4.123 -0.812 1.00 45.41 177 ILE A C 1
ATOM 1430 O O . ILE A 1 177 ? 15.694 -4.621 0.189 1.00 45.41 177 ILE A O 1
ATOM 1434 N N . ALA A 1 178 ? 17.149 -3.179 -0.761 1.00 38.84 178 ALA A N 1
ATOM 1435 C CA . ALA A 1 178 ? 17.586 -2.480 0.453 1.00 38.84 178 ALA A CA 1
ATOM 1436 C C . ALA A 1 178 ? 16.640 -1.328 0.821 1.00 38.84 178 ALA A C 1
ATOM 1438 O O . ALA A 1 178 ? 16.454 -1.105 2.036 1.00 38.84 178 ALA A O 1
#

Mean predicted aligned error: 11.81 Å

Foldseek 3Di:
DDKDKDFVVVVCVVQLLCCVCVVCPVVDDPPDTDIDIDDDDDPVNCVVVVNDDPVSCVVCVQVVQLCVLPPVDFAFDDDPDPDPVPGHGDPVSVVSNPDGPPPPPDDPVNSVVSSVVSVCVVCVVVVVVVLVVQCVVVVHDDDVVSVVVVVVVQVVCCVVVVHHPVNVVVVVVVVVVD

Radius of gyration: 24.49 Å; Cα contacts (8 Å, |Δi|>4): 117; chains: 1; bounding box: 56×37×66 Å

Secondary structure (DSSP, 8-state):
-EEEEEEHHHHHHHHT-THHHHHHGGG--TTS--EEEEEE--HHHHHHTT--SHHHHHHTHHHHHHIIIIII---B---S-S-GGGSPBPHHHHHHHH---------HHHHHHHHHHHHHHHHHHHHHHHHHHHHHHHT--SHHHHHHHHHHHHHHHHHHTT--HHHHHHHHHHHHH-